Protein AF-A0A2N5W1D5-F1 (afdb_monomer_lite)

Foldseek 3Di:
DDDDDDDDDDDDDDDDDDDPPPPPPPPDPVPDPVVLVVCLVVVPPPPPPPPDPPPLPDDPLLLLLLLVLLVVLLVLLVCLLVPPDLQCSLVSNLVVNLVSLVVRVSCVPPDLVNSLVVLLVLLVLLLVLLVCVLVCPVVPPQDSVNSCVVSVHDPVSNVSVVVSLPPLRDRDCPSNCVSCPPNDGDPRSSSSVVSNVSSNVSSVVSVVVSVVSVVVVVVVVVVVVVVVVVVVVVVVVVVVVVVVVVVVVVVVVVVVVVVVVVVVVVVVVVVVVVVVVVVVVVVPDDPPDDDDDDD

Structure (mmCIF, N/CA/C/O backbone):
data_AF-A0A2N5W1D5-F1
#
_entry.id   AF-A0A2N5W1D5-F1
#
loop_
_atom_site.group_PDB
_atom_site.id
_atom_site.type_symbol
_atom_site.label_atom_id
_atom_site.label_alt_id
_atom_site.label_comp_id
_atom_site.label_asym_id
_atom_site.label_entity_id
_atom_site.label_seq_id
_atom_site.pdbx_PDB_ins_code
_atom_site.Cartn_x
_atom_site.Cartn_y
_atom_site.Cartn_z
_atom_site.occupancy
_atom_site.B_iso_or_equiv
_atom_site.auth_seq_id
_atom_site.auth_comp_id
_atom_site.auth_asym_id
_atom_site.auth_atom_id
_atom_site.pdbx_PDB_model_num
ATOM 1 N N . MET A 1 1 ? 0.789 49.171 -42.594 1.00 41.34 1 MET A N 1
ATOM 2 C CA . MET A 1 1 ? 1.167 48.832 -41.212 1.00 41.34 1 MET A CA 1
ATOM 3 C C . MET A 1 1 ? -0.122 48.560 -40.462 1.00 41.34 1 MET A C 1
ATOM 5 O O . MET A 1 1 ? -0.949 49.457 -40.385 1.00 41.34 1 MET A O 1
ATOM 9 N N . ASP A 1 2 ? -0.281 47.298 -40.069 1.00 40.91 2 ASP A N 1
ATOM 10 C CA . ASP A 1 2 ? -1.169 46.731 -39.045 1.00 40.91 2 ASP A CA 1
ATOM 11 C C . ASP A 1 2 ? -2.683 46.980 -39.100 1.00 40.91 2 ASP A C 1
ATOM 13 O O . ASP A 1 2 ? -3.173 47.962 -38.561 1.00 40.91 2 ASP A O 1
ATOM 17 N N . THR A 1 3 ? -3.440 46.004 -39.626 1.00 36.94 3 THR A N 1
ATOM 18 C CA . THR A 1 3 ? -4.483 45.245 -38.883 1.00 36.94 3 THR A CA 1
ATOM 19 C C . THR A 1 3 ? -4.938 44.026 -39.718 1.00 36.94 3 THR A C 1
ATOM 21 O O . THR A 1 3 ? -4.997 44.147 -40.944 1.00 36.94 3 THR A O 1
ATOM 24 N N . PRO A 1 4 ? -5.256 42.854 -39.125 1.00 41.81 4 PRO A N 1
ATOM 25 C CA . PRO A 1 4 ? -5.627 41.651 -39.870 1.00 41.81 4 PRO A CA 1
ATOM 26 C C . PRO A 1 4 ? -7.134 41.578 -40.151 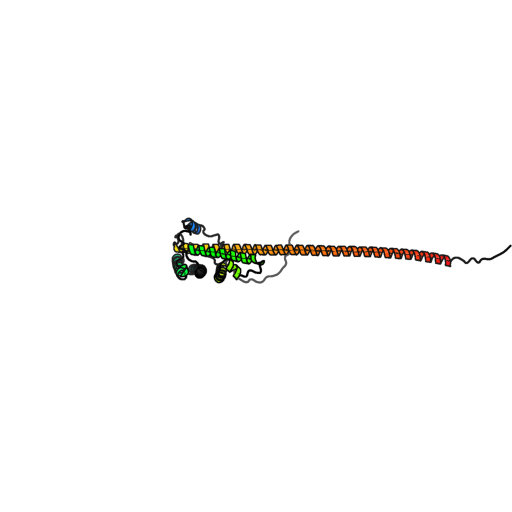1.00 41.81 4 PRO A C 1
ATOM 28 O O . PRO A 1 4 ? -7.958 41.854 -39.279 1.00 41.81 4 PRO A O 1
ATOM 31 N N . LEU A 1 5 ? -7.472 41.126 -41.362 1.00 31.80 5 LEU A N 1
ATOM 32 C CA . LEU A 1 5 ? -8.803 40.642 -41.715 1.00 31.80 5 LEU A CA 1
ATOM 33 C C . LEU A 1 5 ? -9.093 39.328 -40.977 1.00 31.80 5 LEU A C 1
ATOM 35 O O . LEU A 1 5 ? -8.367 38.344 -41.121 1.00 31.80 5 LEU A O 1
ATOM 39 N N . ALA A 1 6 ? -10.201 39.327 -40.246 1.00 39.12 6 ALA A N 1
ATOM 40 C CA . ALA A 1 6 ? -10.959 38.138 -39.905 1.00 39.12 6 ALA A CA 1
ATOM 41 C C . ALA A 1 6 ? -11.594 37.522 -41.164 1.00 39.12 6 ALA A C 1
ATOM 43 O O . ALA A 1 6 ? -11.892 38.245 -42.112 1.00 39.12 6 ALA A O 1
ATOM 44 N N . ASN A 1 7 ? -11.811 36.205 -41.134 1.00 34.03 7 ASN A N 1
ATOM 45 C CA . ASN A 1 7 ? -12.913 35.460 -41.761 1.00 34.03 7 ASN A CA 1
ATOM 46 C C . ASN A 1 7 ? -12.713 33.971 -41.418 1.00 34.03 7 ASN A C 1
ATOM 48 O O . ASN A 1 7 ? -11.585 33.494 -41.468 1.00 34.03 7 ASN A O 1
ATOM 52 N N . ALA A 1 8 ? -13.708 33.146 -41.112 1.00 34.56 8 ALA A N 1
ATOM 53 C CA . ALA A 1 8 ? -15.137 33.304 -40.854 1.00 34.56 8 ALA A CA 1
ATOM 54 C C . ALA A 1 8 ? -15.671 31.905 -40.453 1.00 34.56 8 ALA A C 1
ATOM 56 O O . ALA A 1 8 ? -15.019 30.907 -40.764 1.00 34.56 8 ALA A O 1
ATOM 57 N N . HIS A 1 9 ? -16.883 31.882 -39.881 1.00 30.98 9 HIS A N 1
ATOM 58 C CA . HIS A 1 9 ? -17.819 30.750 -39.728 1.00 30.98 9 HIS A CA 1
ATOM 59 C C . HIS A 1 9 ? -17.521 29.694 -38.655 1.00 30.98 9 HIS A C 1
ATOM 61 O O . HIS A 1 9 ? -16.404 29.206 -38.537 1.00 30.98 9 HIS A O 1
ATOM 67 N N . ASP A 1 10 ? -18.481 29.183 -37.886 1.00 31.45 10 ASP A N 1
ATOM 68 C CA . ASP A 1 10 ? -19.883 29.515 -37.557 1.00 31.45 10 ASP A CA 1
ATOM 69 C C . ASP A 1 10 ? -20.182 28.608 -36.346 1.00 31.45 10 ASP A C 1
ATOM 71 O O . ASP A 1 10 ? -19.749 27.457 -36.297 1.00 31.45 10 ASP A O 1
ATOM 75 N N . GLU A 1 11 ? -20.659 29.140 -35.227 1.00 33.09 11 GLU A N 1
ATOM 76 C CA . GLU A 1 11 ? -22.072 29.083 -34.831 1.00 33.09 11 GLU A CA 1
ATOM 77 C C . GLU A 1 11 ? -22.737 27.695 -34.970 1.00 33.09 11 GLU A C 1
ATOM 79 O O . GLU A 1 11 ? -23.167 27.302 -36.047 1.00 33.09 11 GLU A O 1
ATOM 84 N N . ALA A 1 12 ? -22.838 26.963 -33.849 1.00 29.55 12 ALA A N 1
ATOM 85 C CA . ALA A 1 12 ? -24.077 26.341 -33.344 1.00 29.55 12 ALA A CA 1
ATOM 86 C C . ALA A 1 12 ? -23.785 25.163 -32.394 1.00 29.55 12 ALA A C 1
ATOM 88 O O . ALA A 1 12 ? -23.544 24.044 -32.833 1.00 29.55 12 ALA A O 1
ATOM 89 N N . ALA A 1 13 ? -23.879 25.407 -31.082 1.00 30.22 13 ALA A N 1
ATOM 90 C CA . ALA A 1 13 ? -24.557 24.520 -30.123 1.00 30.22 13 ALA A CA 1
ATOM 91 C C . ALA A 1 13 ? -24.471 25.118 -28.709 1.00 30.22 13 ALA A C 1
ATOM 93 O O . ALA A 1 13 ? -23.587 24.801 -27.916 1.00 30.22 13 ALA A O 1
ATOM 94 N N . SER A 1 14 ? -25.435 25.978 -28.378 1.00 35.03 14 SER A N 1
ATOM 95 C CA . SER A 1 14 ? -25.825 26.185 -26.984 1.00 35.03 14 SER A CA 1
ATOM 96 C C . SER A 1 14 ? -26.562 24.938 -26.495 1.00 35.03 14 SER A C 1
ATOM 98 O O . SER A 1 14 ? -27.678 24.681 -26.938 1.00 35.03 14 SER A O 1
ATOM 100 N N . ILE A 1 15 ? -25.964 24.191 -25.564 1.00 34.25 15 ILE A N 1
ATOM 101 C CA . ILE A 1 15 ? -26.674 23.250 -24.688 1.00 34.25 15 ILE A CA 1
ATOM 102 C C . ILE A 1 15 ? -26.190 23.483 -23.249 1.00 34.25 15 ILE A C 1
ATOM 104 O O . ILE A 1 15 ? -25.105 23.087 -22.846 1.00 34.25 15 ILE A O 1
ATOM 108 N N . THR A 1 16 ? -27.009 24.239 -22.523 1.00 29.88 16 THR A N 1
ATOM 109 C CA . THR A 1 16 ? -27.471 24.043 -21.139 1.00 29.88 16 THR A CA 1
ATOM 110 C C . THR A 1 16 ? -26.632 23.174 -20.180 1.00 29.88 16 THR A C 1
ATOM 112 O O . THR A 1 16 ? -26.480 21.986 -20.416 1.00 29.88 16 THR A O 1
ATOM 115 N N . LYS A 1 17 ? -26.265 23.772 -19.024 1.00 32.19 17 LYS A N 1
ATOM 116 C CA . LYS A 1 17 ? -26.093 23.203 -17.654 1.00 32.19 17 LYS A CA 1
ATOM 117 C C . LYS A 1 17 ? -25.417 21.820 -17.560 1.00 32.19 17 LYS A C 1
ATOM 119 O O . LYS A 1 17 ? -25.961 20.816 -17.986 1.00 32.19 17 LYS A O 1
ATOM 124 N N . ILE A 1 18 ? -24.297 21.690 -16.854 1.00 27.86 18 ILE A N 1
ATOM 125 C CA . ILE A 1 18 ? -24.239 21.617 -15.383 1.00 27.86 18 ILE A CA 1
ATOM 126 C C . ILE A 1 18 ? -22.860 22.129 -14.940 1.00 27.86 18 ILE A C 1
ATOM 128 O O . ILE A 1 18 ? -21.836 21.623 -15.393 1.00 27.86 18 ILE A O 1
ATOM 132 N N . GLN A 1 19 ? -22.823 23.115 -14.038 1.00 27.28 19 GLN A N 1
ATOM 133 C CA . GLN A 1 19 ? -21.625 23.366 -13.234 1.00 27.28 19 GLN A CA 1
ATOM 134 C C . GLN A 1 19 ? -21.325 22.087 -12.442 1.00 27.28 19 GLN A C 1
ATOM 136 O O . GLN A 1 19 ? -22.194 21.667 -11.671 1.00 27.28 19 GLN A O 1
ATOM 141 N N . PRO A 1 20 ? -20.141 21.463 -12.568 1.00 30.88 20 PRO A N 1
ATOM 142 C CA . PRO A 1 20 ? -19.737 20.486 -11.579 1.00 30.88 20 PRO A CA 1
ATOM 143 C C . PRO A 1 20 ? -19.619 21.232 -10.252 1.00 30.88 20 PRO A C 1
ATOM 145 O O . PRO A 1 20 ? -18.832 22.171 -10.108 1.00 30.88 20 PRO A O 1
ATOM 148 N N . ALA A 1 21 ? -20.474 20.848 -9.307 1.00 28.61 21 ALA A N 1
ATOM 149 C CA . ALA A 1 21 ? -20.379 21.279 -7.930 1.00 28.61 21 ALA A CA 1
ATOM 150 C C . ALA A 1 21 ? -18.934 21.095 -7.457 1.00 28.61 21 ALA A C 1
ATOM 152 O O . ALA A 1 21 ? -18.309 20.068 -7.719 1.00 28.61 21 ALA A O 1
ATOM 153 N N . SER A 1 22 ? -18.430 22.122 -6.779 1.00 37.34 22 SER A N 1
ATOM 154 C CA . SER A 1 22 ? -17.206 22.135 -5.984 1.00 37.34 22 SER A CA 1
ATOM 155 C C . SER A 1 22 ? -17.019 20.813 -5.219 1.00 37.34 22 SER A C 1
ATOM 157 O O . SER A 1 22 ? -17.494 20.654 -4.097 1.00 37.34 22 SER A O 1
ATOM 159 N N . ALA A 1 23 ? -16.307 19.868 -5.824 1.00 35.72 23 ALA A N 1
ATOM 160 C CA . ALA A 1 23 ? -15.928 18.593 -5.233 1.00 35.72 23 ALA A CA 1
ATOM 161 C C . ALA A 1 23 ? -14.410 18.455 -5.329 1.00 35.72 23 ALA A C 1
ATOM 163 O O . ALA A 1 23 ? -13.900 17.557 -5.977 1.00 35.72 23 ALA A O 1
ATOM 164 N N . ASN A 1 24 ? -13.693 19.418 -4.753 1.00 33.38 24 ASN A N 1
ATOM 165 C CA . ASN A 1 24 ? -12.263 19.320 -4.466 1.00 33.38 24 ASN A CA 1
ATOM 166 C C . ASN A 1 24 ? -11.922 20.282 -3.323 1.00 33.38 24 ASN A C 1
ATOM 168 O O . ASN A 1 24 ? -11.091 21.173 -3.444 1.00 33.38 24 ASN A O 1
ATOM 172 N N . GLN A 1 25 ? -12.577 20.087 -2.181 1.00 34.72 25 GLN A N 1
ATOM 173 C CA . GLN A 1 25 ? -11.946 20.393 -0.901 1.00 34.72 25 GLN A CA 1
ATOM 174 C C . GLN A 1 25 ? -11.320 19.095 -0.404 1.00 34.72 25 GLN A C 1
ATOM 176 O O . GLN A 1 25 ? -11.798 18.452 0.526 1.00 34.72 25 GLN A O 1
ATOM 181 N N . HIS A 1 26 ? -10.268 18.670 -1.105 1.00 36.75 26 HIS A N 1
ATOM 182 C CA . HIS A 1 26 ? -9.368 17.637 -0.622 1.00 36.75 26 HIS A CA 1
ATOM 183 C C . HIS A 1 26 ? -8.592 18.270 0.536 1.00 36.75 26 HIS A C 1
ATOM 185 O O . HIS A 1 26 ? -7.515 18.830 0.351 1.00 36.75 26 HIS A O 1
ATOM 191 N N . LEU A 1 27 ? -9.208 18.292 1.718 1.00 34.31 27 LEU A N 1
ATOM 192 C CA . LEU A 1 27 ? -8.540 18.732 2.931 1.00 34.31 27 LEU A CA 1
ATOM 193 C C . LEU A 1 27 ? -7.348 17.801 3.139 1.00 34.31 27 LEU A C 1
ATOM 195 O O . LEU A 1 27 ? -7.498 16.583 3.245 1.00 34.31 27 LEU A O 1
ATOM 199 N N . ASP A 1 28 ? -6.160 18.394 3.113 1.00 35.28 28 ASP A N 1
ATOM 200 C CA . ASP A 1 28 ? -4.921 17.741 3.492 1.00 35.28 28 ASP A CA 1
ATOM 201 C C . ASP A 1 28 ? -5.142 17.087 4.869 1.00 35.28 28 ASP A C 1
ATOM 203 O O . ASP A 1 28 ? -5.566 17.786 5.799 1.00 35.28 28 ASP A O 1
ATOM 207 N N . PRO A 1 29 ? -4.865 15.783 5.054 1.00 41.59 29 PRO A N 1
ATOM 208 C CA . PRO A 1 29 ? -4.904 15.127 6.360 1.00 41.59 29 PRO A CA 1
ATOM 209 C C . PRO A 1 29 ? -3.920 15.731 7.372 1.00 41.59 29 PRO A C 1
ATOM 211 O O . PRO A 1 29 ? -3.670 15.132 8.401 1.00 41.59 29 PRO A O 1
ATOM 214 N N . LEU A 1 30 ? -3.278 16.858 7.074 1.00 39.66 30 LEU A N 1
ATOM 215 C CA . LEU A 1 30 ? -2.414 17.611 7.974 1.00 39.66 30 LEU A CA 1
ATOM 216 C C . LEU A 1 30 ? -3.077 18.890 8.512 1.00 39.66 30 LEU A C 1
ATOM 218 O O . LEU A 1 30 ? -2.562 19.472 9.461 1.00 39.66 30 LEU A O 1
ATOM 222 N N . LEU A 1 31 ? -4.238 19.297 7.984 1.00 39.12 31 LEU A N 1
ATOM 223 C CA . LEU A 1 31 ? -5.024 20.438 8.476 1.00 39.12 31 LEU A CA 1
ATOM 224 C C . LEU A 1 31 ? -6.069 19.992 9.510 1.00 39.12 31 LEU A C 1
ATOM 226 O O . LEU A 1 31 ? -7.241 20.367 9.465 1.00 39.12 31 LEU A O 1
ATOM 230 N N . PHE A 1 32 ? -5.640 19.148 10.447 1.00 48.81 32 PHE A N 1
ATOM 231 C CA . PHE A 1 32 ? -6.422 18.843 11.638 1.00 48.81 32 PHE A CA 1
ATOM 232 C C . PHE A 1 32 ? -6.472 20.073 12.552 1.00 48.81 32 PHE A C 1
ATOM 234 O O . PHE A 1 32 ? -5.523 20.860 12.567 1.00 48.81 32 PHE A O 1
ATOM 241 N N . PRO A 1 33 ? -7.510 20.228 13.391 1.00 44.31 33 PRO A N 1
ATOM 242 C CA . PRO A 1 33 ? -7.392 21.064 14.574 1.00 44.31 33 PRO A CA 1
ATOM 243 C C . PRO A 1 33 ? -6.379 20.389 15.514 1.00 44.31 33 PRO A C 1
ATOM 245 O O . PRO A 1 33 ? -6.745 19.609 16.393 1.00 44.31 33 PRO A O 1
ATOM 248 N N . LEU A 1 34 ? -5.092 20.658 15.266 1.00 47.94 34 LEU A N 1
ATOM 249 C CA . LEU A 1 34 ? -3.933 20.156 16.009 1.00 47.94 34 LEU A CA 1
ATOM 250 C C . LEU A 1 34 ? -4.135 20.317 17.514 1.00 47.94 34 LEU A C 1
ATOM 252 O O . LEU A 1 34 ? -3.820 19.395 18.249 1.00 47.94 34 LEU A O 1
ATOM 256 N N . ASN A 1 35 ? -4.806 21.389 17.938 1.00 48.72 35 ASN A N 1
ATOM 257 C CA . ASN A 1 35 ? -5.095 21.671 19.339 1.00 48.72 35 ASN A CA 1
ATOM 258 C C . ASN A 1 35 ? -5.840 20.541 20.065 1.00 48.72 35 ASN A C 1
ATOM 260 O O . ASN A 1 35 ? -5.471 20.242 21.187 1.00 48.72 35 ASN A O 1
ATOM 264 N N . LEU A 1 36 ? -6.829 19.861 19.465 1.00 48.66 36 LEU A N 1
ATOM 265 C CA . LEU A 1 36 ? -7.561 18.801 20.182 1.00 48.66 36 LEU A CA 1
ATOM 266 C C . LEU A 1 36 ? -6.712 17.526 20.319 1.00 48.66 36 LEU A C 1
ATOM 268 O O . LEU A 1 36 ? -6.733 16.869 21.354 1.00 48.66 36 LEU A O 1
ATOM 272 N N . VAL A 1 37 ? -5.944 17.182 19.280 1.00 51.47 37 VAL A N 1
ATOM 273 C CA . VAL A 1 37 ? -5.056 16.008 19.288 1.00 51.47 37 VAL A CA 1
ATOM 274 C C . VAL A 1 37 ? -3.833 16.264 20.175 1.00 51.47 37 VAL A C 1
ATOM 276 O O . VAL A 1 37 ? -3.468 15.394 20.960 1.00 51.47 37 VAL A O 1
ATOM 279 N N . GLU A 1 38 ? -3.243 17.460 20.121 1.00 53.28 38 GLU A N 1
ATOM 280 C CA . GLU A 1 38 ? -2.160 17.891 21.011 1.00 53.28 38 GLU A CA 1
ATOM 281 C C . GLU A 1 38 ? -2.622 17.991 22.459 1.00 53.28 38 GLU A C 1
ATOM 283 O O . GLU A 1 38 ? -1.912 17.508 23.326 1.00 53.28 38 GLU A O 1
ATOM 288 N N . GLU A 1 39 ? -3.812 18.513 22.749 1.00 52.81 39 GLU A N 1
ATOM 289 C CA . GLU A 1 39 ? -4.338 18.600 24.117 1.00 52.81 39 GLU A CA 1
ATOM 290 C C . GLU A 1 39 ? -4.712 17.206 24.671 1.00 52.81 39 GLU A C 1
ATOM 292 O O . GLU A 1 39 ? -4.518 16.909 25.857 1.00 52.81 39 GLU A O 1
ATOM 297 N N . MET A 1 40 ? -5.151 16.283 23.803 1.00 53.81 40 MET A N 1
ATOM 298 C CA . MET A 1 40 ? -5.310 14.859 24.134 1.00 53.81 40 MET A CA 1
ATOM 299 C C . MET A 1 40 ? -3.968 14.162 24.409 1.00 53.81 40 MET A C 1
ATOM 301 O O . MET A 1 40 ? -3.916 13.283 25.264 1.00 53.81 40 MET A O 1
ATOM 305 N N . VAL A 1 41 ? -2.882 14.563 23.742 1.00 50.75 41 VAL A N 1
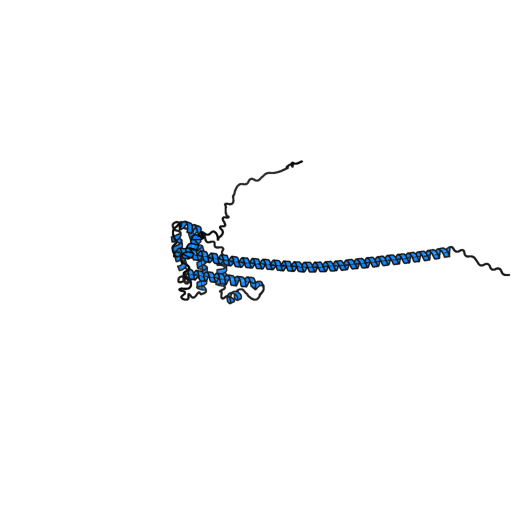ATOM 306 C CA . VAL A 1 41 ? -1.522 14.040 23.969 1.00 50.75 41 VAL A CA 1
ATOM 307 C C . VAL A 1 41 ? -0.864 14.681 25.206 1.00 50.75 41 VAL A C 1
ATOM 309 O O . VAL A 1 41 ? -0.287 13.975 26.031 1.00 50.75 41 VAL A O 1
ATOM 312 N N . GLN A 1 42 ? -1.012 15.995 25.399 1.00 48.47 42 GLN A N 1
ATOM 313 C CA . GLN A 1 42 ? -0.396 16.802 26.464 1.00 48.47 42 GLN A CA 1
ATOM 314 C C . GLN A 1 42 ? -1.060 16.616 27.835 1.00 48.47 42 GLN A C 1
ATOM 316 O O . GLN A 1 42 ? -0.404 16.797 28.858 1.00 48.47 42 GLN A O 1
ATOM 321 N N . SER A 1 43 ? -2.329 16.194 27.902 1.00 47.78 43 SER A N 1
ATOM 322 C CA . SER A 1 43 ? -3.041 15.963 29.175 1.00 47.78 43 SER A CA 1
ATOM 323 C C . SER A 1 43 ? -2.629 14.682 29.933 1.00 47.78 43 SER A C 1
ATOM 325 O O . SER A 1 43 ? -3.397 14.177 30.751 1.00 47.78 43 SER A O 1
ATOM 327 N N . GLY A 1 44 ? -1.414 14.169 29.701 1.00 39.72 44 GLY A N 1
ATOM 328 C CA . GLY A 1 44 ? -0.823 13.072 30.478 1.00 39.72 44 GLY A CA 1
ATOM 329 C C . GLY A 1 44 ? -1.250 11.666 30.045 1.00 39.72 44 GLY A C 1
ATOM 330 O O . GLY A 1 44 ? -1.267 10.755 30.868 1.00 39.72 44 GLY A O 1
ATOM 331 N N . TRP A 1 45 ? -1.605 11.473 28.769 1.00 48.00 45 TRP A N 1
ATOM 332 C CA . TRP A 1 45 ? -2.000 10.161 28.218 1.00 48.00 45 TRP A CA 1
ATOM 333 C C . TRP A 1 45 ? -0.820 9.337 27.705 1.00 48.00 45 TRP A C 1
ATOM 335 O O . TRP A 1 45 ? -0.989 8.177 27.331 1.00 48.00 45 TRP A O 1
ATOM 345 N N . GLU A 1 46 ? 0.384 9.896 27.815 1.00 39.69 46 GLU A N 1
ATOM 346 C CA . GLU A 1 46 ? 1.674 9.204 27.832 1.00 39.69 46 GLU A CA 1
ATOM 347 C C . GLU A 1 46 ? 1.843 8.363 29.122 1.00 39.69 46 GLU A C 1
ATOM 349 O O . GLU A 1 46 ? 2.929 8.224 29.686 1.00 39.69 46 GLU A O 1
ATOM 354 N N . GLU A 1 47 ? 0.744 7.797 29.634 1.00 39.94 47 GLU A N 1
ATOM 355 C CA . GLU A 1 47 ? 0.765 6.804 30.696 1.00 39.94 47 GLU A CA 1
ATOM 356 C C . GLU A 1 47 ? 1.376 5.547 30.079 1.00 39.94 47 GLU A C 1
ATOM 358 O O . GLU A 1 47 ? 0.700 4.762 29.411 1.00 39.94 47 GLU A O 1
ATOM 363 N N . ARG A 1 48 ? 2.708 5.473 30.209 1.00 39.59 48 ARG A N 1
ATOM 364 C CA . ARG A 1 48 ? 3.601 4.376 29.841 1.00 39.59 48 ARG A CA 1
ATOM 365 C C . ARG A 1 48 ? 2.823 3.098 29.556 1.00 39.59 48 ARG A C 1
ATOM 367 O O . ARG A 1 48 ? 2.331 2.440 30.474 1.00 39.59 48 ARG A O 1
ATOM 374 N N . ALA A 1 49 ? 2.829 2.699 28.286 1.00 38.00 49 ALA A N 1
ATOM 375 C CA . ALA A 1 49 ? 2.387 1.390 27.806 1.00 38.00 49 ALA A CA 1
ATOM 376 C C . ALA A 1 49 ? 3.071 0.195 28.524 1.00 38.00 49 ALA A C 1
ATOM 378 O O . ALA A 1 49 ? 2.780 -0.956 28.221 1.00 38.00 49 ALA A O 1
ATOM 379 N N . GLU A 1 50 ? 3.963 0.455 29.484 1.00 38.72 50 GLU A N 1
ATOM 380 C CA . GLU A 1 50 ? 4.752 -0.514 30.235 1.00 38.72 50 GLU A CA 1
ATOM 381 C C . GLU A 1 50 ? 4.155 -0.954 31.579 1.00 38.72 50 GLU A C 1
ATOM 383 O O . GLU A 1 50 ? 4.687 -1.880 32.183 1.00 38.72 50 GLU A O 1
ATOM 388 N N . GLN A 1 51 ? 3.057 -0.383 32.082 1.00 37.25 51 GLN A N 1
ATOM 389 C CA . GLN A 1 51 ? 2.535 -0.790 33.398 1.00 37.25 51 GLN A CA 1
ATOM 390 C C . GLN A 1 51 ? 1.111 -1.335 33.336 1.00 37.25 51 GLN A C 1
ATOM 392 O O . GLN A 1 51 ? 0.157 -0.683 33.751 1.00 37.25 51 GLN A O 1
ATOM 397 N N . ARG A 1 52 ? 1.023 -2.578 32.834 1.00 38.88 52 ARG A N 1
ATOM 398 C CA . ARG A 1 52 ? 0.126 -3.697 33.228 1.00 38.88 52 ARG A CA 1
ATOM 399 C C . ARG A 1 52 ? -0.127 -4.648 32.043 1.00 38.88 52 ARG A C 1
ATOM 401 O O . ARG A 1 52 ? -1.264 -5.003 31.753 1.00 38.88 52 ARG A O 1
ATOM 408 N N . CYS A 1 53 ? 0.933 -5.111 31.379 1.00 43.16 53 CYS A N 1
ATOM 409 C CA . CYS A 1 53 ? 0.873 -6.356 30.610 1.00 43.16 53 CYS A CA 1
ATOM 410 C C . CYS A 1 53 ? 1.055 -7.531 31.579 1.00 43.16 53 CYS A C 1
ATOM 412 O O . CYS A 1 53 ? 2.154 -8.055 31.733 1.00 43.16 53 CYS A O 1
ATOM 414 N N . GLY A 1 54 ? -0.022 -7.974 32.233 1.00 45.91 54 GLY A N 1
ATOM 415 C CA . GLY A 1 54 ? -0.129 -9.422 32.424 1.00 45.91 54 GLY A CA 1
ATOM 416 C C . GLY A 1 54 ? -0.179 -10.007 31.015 1.00 45.91 54 GLY A C 1
ATOM 417 O O . GLY A 1 54 ? -0.988 -9.513 30.236 1.00 45.91 54 GLY A O 1
ATOM 418 N N . LEU A 1 55 ? 0.744 -10.911 30.660 1.00 59.19 55 LEU A N 1
ATOM 419 C CA . LEU A 1 55 ? 0.942 -11.427 29.297 1.00 59.19 55 LEU A CA 1
ATOM 420 C C . LEU A 1 55 ? -0.398 -11.820 28.654 1.00 59.19 55 LEU A C 1
ATOM 422 O O . LEU A 1 55 ? -0.871 -12.943 28.824 1.00 59.19 55 LEU A O 1
ATOM 426 N N . PHE A 1 56 ? -1.015 -10.905 27.908 1.00 69.69 56 PHE A N 1
ATOM 427 C CA . PHE A 1 56 ? -2.093 -11.269 27.014 1.00 69.69 56 PHE A CA 1
ATOM 428 C C . PHE A 1 56 ? -1.437 -12.048 25.880 1.00 69.69 56 PHE A C 1
ATOM 430 O O . PHE A 1 56 ? -0.613 -11.506 25.142 1.00 69.69 56 PHE A O 1
ATOM 437 N N . GLY A 1 57 ? -1.730 -13.344 25.806 1.00 79.94 57 GLY A N 1
ATOM 438 C CA . GLY A 1 57 ? -1.202 -14.213 24.765 1.00 79.94 57 GLY A CA 1
ATOM 439 C C . GLY A 1 57 ? -1.871 -13.883 23.441 1.00 79.94 57 GLY A C 1
ATOM 440 O O . GLY A 1 57 ? -2.919 -14.444 23.130 1.00 79.94 57 GLY A O 1
ATOM 441 N N . TRP A 1 58 ? -1.281 -12.968 22.672 1.00 88.25 58 TRP A N 1
ATOM 442 C CA . TRP A 1 58 ? -1.694 -12.727 21.296 1.00 88.25 58 TRP A CA 1
ATOM 443 C C . TRP A 1 58 ? -1.525 -14.017 20.495 1.00 88.25 58 TRP A C 1
ATOM 445 O O . TRP A 1 58 ? -0.412 -14.482 20.258 1.00 88.25 58 TRP A O 1
ATOM 455 N N . ASN A 1 59 ? -2.648 -14.615 20.116 1.00 90.44 59 ASN A N 1
ATOM 456 C CA . ASN A 1 59 ? -2.706 -15.747 19.204 1.00 90.44 59 ASN A CA 1
ATOM 457 C C . ASN A 1 59 ? -3.348 -15.303 17.881 1.00 90.44 59 ASN A C 1
ATOM 459 O O . ASN A 1 59 ? -3.829 -14.172 17.757 1.00 90.44 59 ASN A O 1
ATOM 463 N N . ASN A 1 60 ? -3.364 -16.192 16.889 1.00 91.12 60 ASN A N 1
ATOM 464 C CA . ASN A 1 60 ? -3.885 -15.855 15.567 1.00 91.12 60 ASN A CA 1
ATOM 465 C C . ASN A 1 60 ? -5.352 -15.402 15.603 1.00 91.12 60 ASN A C 1
ATOM 467 O O . ASN A 1 60 ? -5.699 -14.460 14.895 1.00 91.12 60 ASN A O 1
ATOM 471 N N . ASP A 1 61 ? -6.185 -15.997 16.459 1.00 91.38 61 ASP A N 1
ATOM 472 C CA . ASP A 1 61 ? -7.596 -15.620 16.597 1.00 91.38 61 ASP A CA 1
ATOM 473 C C . ASP A 1 61 ? -7.742 -14.195 17.149 1.00 91.38 61 ASP A C 1
ATOM 475 O O . ASP A 1 61 ? -8.475 -13.382 16.586 1.00 91.38 61 ASP A O 1
ATOM 479 N N . CYS A 1 62 ? -6.973 -13.844 18.186 1.00 92.25 62 CYS A N 1
ATOM 480 C CA . CYS A 1 62 ? -6.922 -12.490 18.738 1.00 92.25 62 CYS A CA 1
ATOM 481 C C . CYS A 1 62 ? -6.453 -11.471 17.694 1.00 92.25 62 CYS A C 1
ATOM 483 O O . CYS A 1 62 ? -6.977 -10.360 17.638 1.00 92.25 62 CYS A O 1
ATOM 485 N N . ILE A 1 63 ? -5.476 -11.831 16.856 1.00 93.88 63 ILE A N 1
ATOM 486 C CA . ILE A 1 63 ? -5.003 -10.953 15.784 1.00 93.88 63 ILE A CA 1
ATOM 487 C C . ILE A 1 63 ? -6.082 -10.780 14.712 1.00 93.88 63 ILE A C 1
ATOM 489 O O . ILE A 1 63 ? -6.356 -9.653 14.306 1.00 93.88 63 ILE A O 1
ATOM 493 N N . VAL A 1 64 ? -6.742 -11.854 14.278 1.00 94.50 64 VAL A N 1
ATOM 494 C CA . VAL A 1 64 ? -7.849 -11.775 13.311 1.00 94.50 64 VAL A CA 1
ATOM 495 C C . VAL A 1 64 ? -8.974 -10.886 13.841 1.00 94.50 64 VAL A C 1
ATOM 497 O O . VAL A 1 64 ? -9.450 -10.001 13.120 1.00 94.50 64 VAL A O 1
ATOM 500 N N . ASP A 1 65 ? -9.361 -11.066 15.101 1.00 94.75 65 ASP A N 1
ATOM 501 C CA . ASP A 1 65 ? -10.362 -10.228 15.753 1.00 94.75 65 ASP A CA 1
ATOM 502 C C . ASP A 1 65 ? -9.907 -8.775 15.843 1.00 94.75 65 ASP A C 1
ATOM 504 O O . ASP A 1 65 ? -10.699 -7.880 15.570 1.00 94.75 65 ASP A O 1
ATOM 508 N N . LEU A 1 66 ? -8.634 -8.513 16.141 1.00 95.19 66 LEU A N 1
ATOM 509 C CA . LEU A 1 66 ? -8.082 -7.160 16.191 1.00 95.19 66 LEU A CA 1
ATOM 510 C C . LEU A 1 66 ? -8.167 -6.454 14.826 1.00 95.19 66 LEU A C 1
ATOM 512 O O . LEU A 1 66 ? -8.531 -5.275 14.751 1.00 95.19 66 LEU A O 1
ATOM 516 N N . ILE A 1 67 ? -7.880 -7.170 13.736 1.00 94.56 67 ILE A N 1
ATOM 517 C CA . ILE A 1 67 ? -8.005 -6.643 12.370 1.00 94.56 67 ILE A CA 1
ATOM 518 C C . ILE A 1 67 ? -9.463 -6.289 12.070 1.00 94.56 67 ILE A C 1
ATOM 520 O O . ILE A 1 67 ? -9.752 -5.183 11.599 1.00 94.56 67 ILE A O 1
ATOM 524 N N . ARG A 1 68 ? -10.380 -7.215 12.367 1.00 94.50 68 ARG A N 1
ATOM 525 C CA . ARG A 1 68 ? -11.821 -7.047 12.140 1.00 94.50 68 ARG A CA 1
ATOM 526 C C . ARG A 1 68 ? -12.403 -5.929 12.996 1.00 94.50 68 ARG A C 1
ATOM 528 O O . ARG A 1 68 ? -13.138 -5.100 12.467 1.00 94.50 68 ARG A O 1
ATOM 535 N N . PHE A 1 69 ? -12.021 -5.860 14.269 1.00 94.00 69 PHE A N 1
ATOM 536 C CA . PHE A 1 69 ? -12.396 -4.799 15.195 1.00 94.00 69 PHE A CA 1
ATOM 537 C C . PHE A 1 69 ? -11.984 -3.434 14.654 1.00 94.00 69 PHE A C 1
ATOM 539 O O . PHE A 1 69 ? -12.816 -2.536 14.585 1.00 94.00 69 PHE A O 1
ATOM 546 N N . GLY A 1 70 ? -10.736 -3.277 14.199 1.00 92.12 70 GLY A N 1
ATOM 547 C CA . GLY A 1 70 ? -10.275 -2.017 13.614 1.00 92.12 70 GLY A CA 1
ATOM 548 C C . GLY A 1 70 ? -11.092 -1.595 12.387 1.00 92.12 70 GLY A C 1
ATOM 549 O O . GLY A 1 70 ? -11.422 -0.418 12.242 1.00 92.12 70 GLY A O 1
ATOM 550 N N . GLY A 1 71 ? -11.461 -2.550 11.527 1.00 92.06 71 GLY A N 1
ATOM 551 C CA . GLY A 1 71 ? -12.353 -2.302 10.391 1.00 92.06 71 GLY A CA 1
ATOM 552 C C . GLY A 1 71 ? -13.755 -1.882 10.834 1.00 92.06 71 GLY A C 1
ATOM 553 O O . GLY A 1 71 ? -14.240 -0.818 10.462 1.00 92.06 71 GLY A O 1
ATOM 554 N N . ARG A 1 72 ? -14.386 -2.664 11.709 1.00 92.94 72 ARG A N 1
ATOM 555 C CA . ARG A 1 72 ? -15.758 -2.403 12.157 1.00 92.94 72 ARG A CA 1
ATOM 556 C C . ARG A 1 72 ? -15.880 -1.153 13.010 1.00 92.94 72 ARG A C 1
ATOM 558 O O . ARG A 1 72 ? -16.908 -0.488 12.944 1.00 92.94 72 ARG A O 1
ATOM 565 N N . LEU A 1 73 ? -14.841 -0.796 13.762 1.00 91.56 73 LEU A N 1
ATOM 566 C CA . LEU A 1 73 ? -14.793 0.455 14.514 1.00 91.56 73 LEU A CA 1
ATOM 567 C C . LEU A 1 73 ? -14.825 1.651 13.565 1.00 91.56 73 LEU A C 1
ATOM 569 O O . LEU A 1 73 ? -15.514 2.628 13.841 1.00 91.56 73 LEU A O 1
ATOM 573 N N . TYR A 1 74 ? -14.123 1.557 12.434 1.00 91.50 74 TYR A N 1
ATOM 574 C CA . TYR A 1 74 ? -14.190 2.572 11.391 1.00 91.50 74 TYR A CA 1
ATOM 575 C C . TYR A 1 74 ? -15.574 2.623 10.730 1.00 91.50 74 TYR A C 1
ATOM 577 O O . TYR A 1 74 ? -16.132 3.707 10.592 1.00 91.50 74 TYR A O 1
ATOM 585 N N . ASP A 1 75 ? -16.139 1.472 10.352 1.00 91.81 75 ASP A N 1
ATOM 586 C CA . ASP A 1 75 ? -17.453 1.420 9.690 1.00 91.81 75 ASP A CA 1
ATOM 587 C C . ASP A 1 75 ? -18.540 2.004 10.603 1.00 91.81 75 ASP A C 1
ATOM 589 O O . ASP A 1 75 ? -19.336 2.836 10.181 1.00 91.81 75 ASP A O 1
ATOM 593 N N . THR A 1 76 ? -18.488 1.648 11.888 1.00 91.88 76 THR A N 1
ATOM 594 C CA . THR A 1 76 ? -19.368 2.177 12.936 1.00 91.88 76 THR A CA 1
ATOM 595 C C . THR A 1 76 ? -19.202 3.686 13.099 1.00 91.88 76 THR A C 1
ATOM 597 O O . THR A 1 76 ? -20.186 4.409 13.207 1.00 91.88 76 THR A O 1
ATOM 600 N N . HIS A 1 77 ? -17.962 4.185 13.128 1.00 90.19 77 HIS A N 1
ATOM 601 C CA . HIS A 1 77 ? -17.686 5.621 13.223 1.00 90.19 77 HIS A CA 1
ATOM 602 C C . HIS A 1 77 ? -18.307 6.388 12.053 1.00 90.19 77 HIS A C 1
ATOM 604 O O . HIS A 1 77 ? -18.934 7.425 12.257 1.00 90.19 77 HIS A O 1
ATOM 610 N N . LEU A 1 78 ? -18.169 5.860 10.836 1.00 90.69 78 LEU A N 1
ATOM 611 C CA . LEU A 1 78 ? -18.757 6.460 9.644 1.00 90.69 78 LEU A CA 1
ATOM 612 C C . LEU A 1 78 ? -20.289 6.436 9.696 1.00 90.69 78 LEU A C 1
ATOM 614 O O . LEU A 1 78 ? -20.915 7.466 9.467 1.00 90.69 78 LEU A O 1
ATOM 618 N N . GLU A 1 79 ? -20.883 5.291 10.035 1.00 92.00 79 GLU A N 1
ATOM 619 C CA . GLU A 1 79 ? -22.335 5.130 10.164 1.00 92.00 79 GLU A CA 1
ATOM 620 C C . GLU A 1 79 ? -22.918 6.135 11.165 1.00 92.00 79 GLU A C 1
ATOM 622 O O . GLU A 1 79 ? -23.879 6.841 10.860 1.00 92.00 79 GLU A O 1
ATOM 627 N N . LEU A 1 80 ? -22.288 6.275 12.334 1.00 91.56 80 LEU A N 1
ATOM 628 C CA . LEU A 1 80 ? -22.739 7.206 13.362 1.00 91.56 80 LEU A CA 1
ATOM 629 C C . LEU A 1 80 ? -22.637 8.659 12.911 1.00 91.56 80 LEU A C 1
ATOM 631 O O . LEU A 1 80 ? -23.567 9.425 13.137 1.00 91.56 80 LEU A O 1
ATOM 635 N N . ILE A 1 81 ? -21.556 9.036 12.234 1.00 88.69 81 ILE A N 1
ATOM 636 C CA . ILE A 1 81 ? -21.407 10.395 11.707 1.00 88.69 81 ILE A CA 1
ATOM 637 C C . ILE A 1 81 ? -22.467 10.731 10.661 1.00 88.69 81 ILE A C 1
ATOM 639 O O . ILE A 1 81 ? -22.915 11.873 10.601 1.00 88.69 81 ILE A O 1
ATOM 643 N N . VAL A 1 82 ? -22.842 9.766 9.823 1.00 89.19 82 VAL A N 1
ATOM 644 C CA . VAL A 1 82 ? -23.800 9.993 8.736 1.00 89.19 82 VAL A CA 1
ATOM 645 C C . VAL A 1 82 ? -25.240 10.017 9.253 1.00 89.19 82 VAL A C 1
ATOM 647 O O . VAL A 1 82 ? -26.058 10.765 8.721 1.00 89.19 82 VAL A O 1
ATOM 650 N N . HIS A 1 83 ? -25.559 9.212 10.268 1.00 89.81 83 HIS A N 1
ATOM 651 C CA . HIS A 1 83 ? -26.948 8.938 10.654 1.00 89.81 83 HIS A CA 1
ATOM 652 C C . HIS A 1 83 ? -27.358 9.455 12.036 1.00 89.81 83 HIS A C 1
ATOM 654 O O . HIS A 1 83 ? -28.527 9.326 12.393 1.00 89.81 83 HIS A O 1
ATOM 660 N N . THR A 1 84 ? -26.439 10.025 12.815 1.00 90.12 84 THR A N 1
ATOM 661 C CA . THR A 1 84 ? -26.729 10.487 14.180 1.00 90.12 84 THR A CA 1
ATOM 662 C C . THR A 1 84 ? -26.740 12.006 14.256 1.00 90.12 84 THR A C 1
ATOM 664 O O . THR A 1 84 ? -25.809 12.670 13.798 1.00 90.12 84 THR A O 1
ATOM 667 N N . ASP A 1 85 ? -27.763 12.563 14.903 1.00 87.94 85 ASP A N 1
ATOM 668 C CA . ASP A 1 85 ? -27.839 13.997 15.168 1.00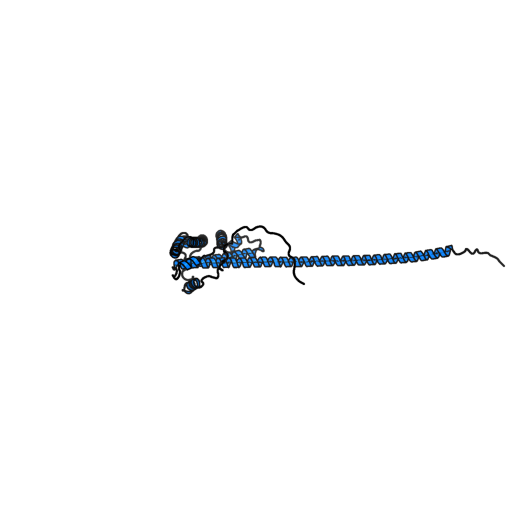 87.94 85 ASP A CA 1
ATOM 669 C C . ASP A 1 85 ? -26.692 14.455 16.076 1.00 87.94 85 ASP A C 1
ATOM 671 O O . ASP A 1 85 ? -26.340 13.781 17.051 1.00 87.94 85 ASP A O 1
ATOM 675 N N . ALA A 1 86 ? -26.157 15.651 15.812 1.00 84.19 86 ALA A N 1
ATOM 676 C CA . ALA A 1 86 ? -24.999 16.200 16.522 1.00 84.19 86 ALA A CA 1
ATOM 677 C C . ALA A 1 86 ? -25.166 16.214 18.054 1.00 84.19 86 ALA A C 1
ATOM 679 O O . ALA A 1 86 ? -24.216 15.929 18.776 1.00 84.19 86 ALA A O 1
ATOM 680 N N . SER A 1 87 ? -26.377 16.466 18.561 1.00 84.81 87 SER A N 1
ATOM 681 C CA . SER A 1 87 ? -26.679 16.484 20.002 1.00 84.81 87 SER A CA 1
ATOM 682 C C . SER A 1 87 ? -26.544 15.121 20.692 1.00 84.81 87 SER A C 1
ATOM 684 O O . SER A 1 87 ? -26.398 15.067 21.911 1.00 84.81 87 SER A O 1
ATOM 686 N N . SER A 1 88 ? -26.585 14.025 19.931 1.00 88.00 88 SER A N 1
ATOM 687 C CA . SER A 1 88 ? -26.508 12.643 20.430 1.00 88.00 88 SER A CA 1
ATOM 688 C C . SER A 1 88 ? -25.247 11.902 19.976 1.00 88.00 88 SER A C 1
ATOM 690 O O . SER A 1 88 ? -25.004 10.766 20.382 1.00 88.00 88 SER A O 1
ATOM 692 N N . LEU A 1 89 ? -24.407 12.546 19.162 1.00 86.75 89 LEU A N 1
ATOM 693 C CA . LEU A 1 89 ? -23.275 11.897 18.511 1.00 86.75 89 LEU A CA 1
ATOM 694 C C . LEU A 1 89 ? -22.225 11.390 19.514 1.00 86.75 89 LEU A C 1
ATOM 696 O O . LEU A 1 89 ? -21.695 10.295 19.337 1.00 86.75 89 LEU A O 1
ATOM 700 N N . GLU A 1 90 ? -21.942 12.129 20.592 1.00 85.62 90 GLU A N 1
ATOM 701 C CA . GLU A 1 90 ? -20.982 11.688 21.617 1.00 85.62 90 GLU A CA 1
ATOM 702 C C . GLU A 1 90 ? -21.462 10.435 22.366 1.00 85.62 90 GLU A C 1
ATOM 704 O O . GLU A 1 90 ? -20.689 9.482 22.546 1.00 85.62 90 GLU A O 1
ATOM 709 N N . SER A 1 91 ? -22.719 10.431 22.821 1.00 86.75 91 SER A N 1
ATOM 710 C CA . SER A 1 91 ? -23.280 9.310 23.576 1.00 86.75 91 SER A CA 1
ATOM 711 C C . SER A 1 91 ? -23.399 8.073 22.689 1.00 86.75 91 SER A C 1
ATOM 713 O O . SER A 1 91 ? -22.941 7.004 23.095 1.00 86.75 91 SER A O 1
ATOM 715 N N . ALA A 1 92 ? -23.877 8.235 21.451 1.00 89.19 92 ALA A N 1
ATOM 716 C CA . ALA A 1 92 ? -23.980 7.157 20.472 1.00 89.19 92 ALA A CA 1
ATOM 717 C C . ALA A 1 92 ? -22.606 6.561 20.115 1.00 89.19 92 ALA A C 1
ATOM 719 O O . ALA A 1 92 ? -22.436 5.340 20.139 1.00 89.19 92 ALA A O 1
ATOM 720 N N . CYS A 1 93 ? -21.589 7.399 19.868 1.00 86.12 93 CYS A N 1
ATOM 721 C CA . CYS A 1 93 ? -20.215 6.934 19.635 1.00 86.12 93 CYS A CA 1
ATOM 722 C C . CYS A 1 93 ? -19.658 6.168 20.836 1.00 86.12 93 CYS A C 1
ATOM 724 O O . CYS A 1 93 ? -19.037 5.113 20.677 1.00 86.12 93 CYS A O 1
ATOM 726 N N . SER A 1 94 ? -19.877 6.684 22.045 1.00 84.44 94 SER A N 1
ATOM 727 C CA . SER A 1 94 ? -19.396 6.046 23.269 1.00 84.44 94 SER A CA 1
ATOM 728 C C . SER A 1 94 ? -20.031 4.668 23.456 1.00 84.44 94 SER A C 1
ATOM 730 O O . SER A 1 94 ? -19.301 3.682 23.571 1.00 84.44 94 SER A O 1
ATOM 732 N N . GLU A 1 95 ? -21.362 4.590 23.422 1.00 88.38 95 GLU A N 1
ATOM 733 C CA . GLU A 1 95 ? -22.132 3.362 23.633 1.00 88.38 95 GLU A CA 1
ATOM 734 C C . GLU A 1 95 ? -21.829 2.310 22.566 1.00 88.38 95 GLU A C 1
ATOM 736 O O . GLU A 1 95 ? -21.454 1.176 22.883 1.00 88.38 95 GLU A O 1
ATOM 741 N N . ARG A 1 96 ? -21.903 2.690 21.287 1.00 89.31 96 ARG A N 1
ATOM 742 C CA . ARG A 1 96 ? -21.701 1.740 20.194 1.00 89.31 96 ARG A CA 1
ATOM 743 C C . ARG A 1 96 ? -20.275 1.201 20.164 1.00 89.31 96 ARG A C 1
ATOM 745 O O . ARG A 1 96 ? -20.084 0.022 19.880 1.00 89.31 96 ARG A O 1
ATOM 752 N N . SER A 1 97 ? -19.279 2.012 20.529 1.00 84.50 97 SER A N 1
ATOM 753 C CA . SER A 1 97 ? -17.894 1.540 20.621 1.00 84.50 97 SER A CA 1
ATOM 754 C C . SER A 1 97 ? -17.674 0.514 21.744 1.00 84.50 97 SER A C 1
ATOM 756 O O . SER A 1 97 ? -16.774 -0.321 21.638 1.00 84.50 97 SER A O 1
ATOM 758 N N . GLU A 1 98 ? -18.467 0.553 22.821 1.00 83.25 98 GLU A N 1
ATOM 759 C CA . GLU A 1 98 ? -18.427 -0.467 23.878 1.00 83.25 98 GLU A CA 1
ATOM 760 C C . GLU A 1 98 ? -19.153 -1.740 23.467 1.00 83.25 98 GLU A C 1
ATOM 762 O O . GLU A 1 98 ? -18.637 -2.832 23.707 1.00 83.25 98 GLU A O 1
ATOM 767 N N . LEU A 1 99 ? -20.315 -1.606 22.824 1.00 88.94 99 LEU A N 1
ATOM 768 C CA . LEU A 1 99 ? -21.036 -2.744 22.259 1.00 88.94 99 LEU A CA 1
ATOM 769 C C . LEU A 1 99 ? -20.160 -3.489 21.254 1.00 88.94 99 LEU A C 1
ATOM 771 O O . LEU A 1 99 ? -20.026 -4.704 21.352 1.00 88.94 99 LEU A O 1
ATOM 775 N N . LEU A 1 100 ? -19.476 -2.756 20.375 1.00 89.69 100 LEU A N 1
ATOM 776 C CA . LEU A 1 100 ? -18.567 -3.346 19.404 1.00 89.69 100 LEU A CA 1
ATOM 777 C C . LEU A 1 100 ? -17.431 -4.123 20.077 1.00 89.69 100 LEU A C 1
ATOM 779 O O . LEU A 1 100 ? -17.106 -5.221 19.648 1.00 89.69 100 LEU A O 1
ATOM 783 N N . LEU A 1 101 ? -16.839 -3.600 21.156 1.00 86.31 101 LEU A N 1
ATOM 784 C CA . LEU A 1 101 ? -15.781 -4.323 21.868 1.00 86.31 101 LEU A CA 1
ATOM 785 C C . LEU A 1 101 ? -16.285 -5.643 22.479 1.00 86.31 101 LEU A C 1
ATOM 787 O O . LEU A 1 101 ? -15.519 -6.596 22.587 1.00 86.31 101 LEU A O 1
ATOM 791 N N . ARG A 1 102 ? -17.567 -5.721 22.854 1.00 87.00 102 ARG A N 1
ATOM 792 C CA . ARG A 1 102 ? -18.191 -6.957 23.357 1.00 87.00 102 ARG A CA 1
ATOM 793 C C . ARG A 1 102 ? -18.453 -7.986 22.259 1.00 87.00 102 ARG A C 1
ATOM 795 O O . ARG A 1 102 ? -18.488 -9.171 22.570 1.00 87.00 102 ARG A O 1
ATOM 802 N N . GLU A 1 103 ? -18.612 -7.556 21.005 1.00 91.62 103 GLU A N 1
ATOM 803 C CA . GLU A 1 103 ? -18.751 -8.458 19.849 1.00 91.62 103 GLU A CA 1
ATOM 804 C C . GLU A 1 103 ? -17.454 -9.256 19.591 1.00 91.62 103 GLU A C 1
ATOM 806 O O . GLU A 1 103 ? -17.510 -10.357 19.050 1.00 91.62 103 GLU A O 1
ATOM 811 N N . TYR A 1 104 ? -16.298 -8.744 20.033 1.00 91.06 104 TYR A N 1
ATOM 812 C CA . TYR A 1 104 ? -14.989 -9.391 19.901 1.00 91.06 104 TYR A CA 1
ATOM 813 C C . TYR A 1 104 ? -14.505 -9.939 21.244 1.00 91.06 104 TYR A C 1
ATOM 815 O O . TYR A 1 104 ? -13.677 -9.336 21.932 1.00 91.06 104 TYR A O 1
ATOM 823 N N . THR A 1 105 ? -15.019 -11.109 21.625 1.00 83.06 105 THR A N 1
ATOM 824 C CA . THR A 1 105 ? -14.772 -11.725 22.940 1.00 83.06 105 THR A CA 1
ATOM 825 C C . THR A 1 105 ? -13.290 -11.942 23.245 1.00 83.06 105 THR A C 1
ATOM 827 O O . THR A 1 105 ? -12.883 -11.767 24.393 1.00 83.06 105 THR A O 1
ATOM 830 N N . CYS A 1 106 ? -12.465 -12.244 22.237 1.00 86.06 106 CYS A N 1
ATOM 831 C CA . CYS A 1 106 ? -11.019 -12.409 22.409 1.00 86.06 106 CYS A CA 1
ATOM 832 C C . CYS A 1 106 ? -10.315 -11.101 22.804 1.00 86.06 106 CYS A C 1
ATOM 834 O O . CYS A 1 106 ? -9.292 -11.133 23.481 1.00 86.06 106 CYS A O 1
ATOM 836 N N . LEU A 1 107 ? -10.872 -9.942 22.439 1.00 87.50 107 LEU A N 1
ATOM 837 C CA . LEU A 1 107 ? -10.299 -8.624 22.731 1.00 87.50 107 LEU A CA 1
ATOM 838 C C . LEU A 1 107 ? -10.894 -7.962 23.971 1.00 87.50 107 LEU A C 1
ATOM 840 O O . LEU A 1 107 ? -10.383 -6.937 24.417 1.00 87.50 107 LEU A O 1
ATOM 844 N N . TYR A 1 108 ? -11.967 -8.522 24.532 1.00 81.56 108 TYR A N 1
ATOM 845 C CA . TYR A 1 108 ? -12.759 -7.878 25.579 1.00 81.56 108 TYR A CA 1
ATOM 846 C C . TYR A 1 108 ? -11.932 -7.468 26.810 1.00 81.56 108 TYR A C 1
ATOM 848 O O . TYR A 1 108 ? -12.155 -6.407 27.393 1.00 81.56 108 TYR A O 1
ATOM 856 N N . TYR A 1 109 ? -10.940 -8.282 27.182 1.00 81.31 109 TYR A N 1
ATOM 857 C CA . TYR A 1 109 ? -10.053 -8.019 28.322 1.00 81.31 109 TYR A CA 1
ATOM 858 C C . TYR A 1 109 ? -8.810 -7.194 27.961 1.00 81.31 109 TYR A C 1
ATOM 860 O O . TYR A 1 109 ? -8.033 -6.824 28.844 1.00 81.31 109 TYR A O 1
ATOM 868 N N . VAL A 1 110 ? -8.611 -6.885 26.679 1.00 84.50 110 VAL A N 1
ATOM 869 C CA . VAL A 1 110 ? -7.469 -6.110 26.200 1.00 84.50 110 VAL A CA 1
ATOM 870 C C . VAL A 1 110 ? -7.796 -4.626 26.290 1.00 84.50 110 VAL A C 1
ATOM 872 O O . VAL A 1 110 ? -8.830 -4.144 25.830 1.00 84.50 110 VAL A O 1
ATOM 875 N N . GLN A 1 111 ? -6.887 -3.847 26.869 1.00 85.50 111 GLN A N 1
ATOM 876 C CA . GLN A 1 111 ? -7.041 -2.396 26.869 1.00 85.50 111 GLN A CA 1
ATOM 877 C C . GLN A 1 111 ? -6.872 -1.835 25.449 1.00 85.50 111 GLN A C 1
ATOM 879 O O . GLN A 1 111 ? -6.009 -2.291 24.703 1.00 85.50 111 GLN A O 1
ATOM 884 N N . ARG A 1 112 ? -7.617 -0.775 25.090 1.00 86.00 112 ARG A N 1
ATOM 885 C CA . ARG A 1 112 ? -7.502 -0.122 23.763 1.00 86.00 112 ARG A CA 1
ATOM 886 C C . ARG A 1 112 ? -6.073 0.292 23.403 1.00 86.00 112 ARG A C 1
ATOM 888 O O . ARG A 1 112 ? -5.696 0.166 22.246 1.00 86.00 112 ARG A O 1
ATOM 895 N N . ASN A 1 113 ? -5.268 0.715 24.379 1.00 84.94 113 ASN A N 1
ATOM 896 C CA . ASN A 1 113 ? -3.858 1.034 24.142 1.00 84.94 113 ASN A CA 1
ATOM 897 C C . ASN A 1 113 ? -3.048 -0.221 23.781 1.00 84.94 113 ASN A C 1
ATOM 899 O O . ASN A 1 113 ? -2.247 -0.172 22.859 1.00 84.94 113 ASN A O 1
ATOM 903 N N . GLY A 1 114 ? -3.297 -1.354 24.448 1.00 87.44 114 GLY A N 1
ATOM 904 C CA . GLY A 1 114 ? -2.677 -2.637 24.106 1.00 87.44 114 GLY A CA 1
ATOM 905 C C . GLY A 1 114 ? -3.076 -3.115 22.709 1.00 87.44 114 GLY A C 1
ATOM 906 O O . GLY A 1 114 ? -2.212 -3.498 21.928 1.00 87.44 114 GLY A O 1
ATOM 907 N N . MET A 1 115 ? -4.362 -2.996 22.357 1.00 91.88 115 MET A N 1
ATOM 908 C CA . MET A 1 115 ? -4.842 -3.268 20.997 1.00 91.88 115 MET A CA 1
ATOM 909 C C . MET A 1 115 ? -4.153 -2.379 19.957 1.00 91.88 115 MET A C 1
ATOM 911 O O . MET A 1 115 ? -3.754 -2.868 18.907 1.00 91.88 115 MET A O 1
ATOM 915 N N . LEU A 1 116 ? -4.005 -1.078 20.231 1.00 91.31 116 LEU A N 1
ATOM 916 C CA . LEU A 1 116 ? -3.355 -0.142 19.310 1.00 91.31 116 LEU A CA 1
ATOM 917 C C . LEU A 1 116 ? -1.871 -0.470 19.127 1.00 91.31 116 LEU A C 1
ATOM 919 O O . LEU A 1 116 ? -1.375 -0.479 18.000 1.00 91.31 116 LEU A O 1
ATOM 923 N N . THR A 1 117 ? -1.167 -0.762 20.222 1.00 90.44 117 THR A N 1
ATOM 924 C CA . THR A 1 117 ? 0.232 -1.196 20.177 1.00 90.44 117 THR A CA 1
ATOM 925 C C . THR A 1 117 ? 0.371 -2.422 19.285 1.00 90.44 117 THR A C 1
ATOM 927 O O . THR A 1 117 ? 1.166 -2.395 18.349 1.00 90.44 117 THR A O 1
ATOM 930 N N . GLU A 1 118 ? -0.453 -3.448 19.486 1.00 92.19 118 GLU A N 1
ATOM 931 C CA . GLU A 1 118 ? -0.376 -4.656 18.666 1.00 92.19 118 GLU A CA 1
ATOM 932 C C . GLU A 1 118 ? -0.743 -4.387 17.201 1.00 92.19 118 GLU A C 1
ATOM 934 O O . GLU A 1 118 ? -0.040 -4.816 16.286 1.00 92.19 118 GLU A O 1
ATOM 939 N N . TYR A 1 119 ? -1.778 -3.578 16.955 1.00 93.69 119 TYR A N 1
ATOM 940 C CA . TYR A 1 119 ? -2.185 -3.191 15.604 1.00 93.69 119 TYR A CA 1
ATOM 941 C C . TYR A 1 119 ? -1.053 -2.480 14.857 1.00 93.69 119 TYR A C 1
ATOM 943 O O . TYR A 1 119 ? -0.782 -2.763 13.692 1.00 93.69 119 TYR A O 1
ATOM 951 N N . THR A 1 120 ? -0.354 -1.561 15.522 1.00 92.06 120 THR A N 1
ATOM 952 C CA . THR A 1 120 ? 0.772 -0.834 14.920 1.00 92.06 120 THR A CA 1
ATOM 953 C C . THR A 1 120 ? 2.003 -1.718 14.718 1.00 92.06 120 THR A C 1
ATOM 955 O O . THR A 1 120 ? 2.718 -1.527 13.730 1.00 92.06 120 THR A O 1
ATOM 958 N N . GLN A 1 121 ? 2.245 -2.709 15.583 1.00 91.38 121 GLN A N 1
ATOM 959 C CA . GLN A 1 121 ? 3.283 -3.719 15.350 1.00 91.38 121 GLN A CA 1
ATOM 960 C C . GLN A 1 121 ? 2.952 -4.594 14.140 1.00 91.38 121 GLN A C 1
ATOM 962 O O . GLN A 1 121 ? 3.825 -4.825 13.300 1.00 91.38 121 GLN A O 1
ATOM 967 N N . LEU A 1 122 ? 1.685 -4.978 13.976 1.00 93.00 122 LEU A N 1
ATOM 968 C CA . LEU A 1 122 ? 1.218 -5.718 12.808 1.00 93.00 122 LEU A CA 1
ATOM 969 C C . LEU A 1 122 ? 1.449 -4.933 11.504 1.00 93.00 122 LEU A C 1
ATOM 971 O O . LEU A 1 122 ? 1.923 -5.501 10.521 1.00 93.00 122 LEU A O 1
ATOM 975 N N . ILE A 1 123 ? 1.230 -3.610 11.511 1.00 93.31 123 ILE A N 1
ATOM 976 C CA . ILE A 1 123 ? 1.581 -2.714 10.388 1.00 93.31 123 ILE A CA 1
ATOM 977 C C . ILE A 1 123 ? 3.067 -2.765 10.068 1.00 93.31 123 ILE A C 1
ATOM 979 O O . ILE A 1 123 ? 3.437 -2.910 8.903 1.00 93.31 123 ILE A O 1
ATOM 983 N N . LYS A 1 124 ? 3.931 -2.659 11.078 1.00 91.69 124 LYS A N 1
ATOM 984 C CA . LYS A 1 124 ? 5.382 -2.705 10.868 1.00 91.69 124 LYS A CA 1
ATOM 985 C C . LYS A 1 124 ? 5.816 -4.050 10.286 1.00 91.69 124 LYS A C 1
ATOM 987 O O . LYS A 1 124 ? 6.564 -4.062 9.310 1.00 91.69 124 LYS A O 1
ATOM 992 N N . ALA A 1 125 ? 5.318 -5.156 10.838 1.00 91.44 125 ALA A N 1
ATOM 993 C CA . ALA A 1 125 ? 5.606 -6.500 10.346 1.00 91.44 125 ALA A CA 1
ATOM 994 C C . ALA A 1 125 ? 5.156 -6.672 8.887 1.00 91.44 125 ALA A C 1
ATOM 996 O O . ALA A 1 125 ? 5.935 -7.126 8.048 1.00 91.44 125 ALA A O 1
ATOM 997 N N . TRP A 1 126 ? 3.943 -6.222 8.559 1.00 92.56 126 TRP A N 1
ATOM 998 C CA . TRP A 1 126 ? 3.418 -6.257 7.196 1.00 92.56 126 TRP A CA 1
ATOM 999 C C . TRP A 1 126 ? 4.264 -5.428 6.219 1.00 92.56 126 TRP A C 1
ATOM 1001 O O . TRP A 1 126 ? 4.605 -5.920 5.148 1.00 92.56 126 TRP A O 1
ATOM 1011 N N . VAL A 1 127 ? 4.680 -4.211 6.591 1.00 92.44 127 VAL A N 1
ATOM 1012 C CA . VAL A 1 127 ? 5.569 -3.379 5.755 1.00 92.44 127 VAL A CA 1
ATOM 1013 C C . VAL A 1 127 ? 6.896 -4.084 5.481 1.00 92.44 127 VAL A C 1
ATOM 1015 O O . VAL A 1 127 ? 7.401 -4.020 4.364 1.00 92.44 127 VAL A O 1
ATOM 1018 N N . ILE A 1 128 ? 7.475 -4.746 6.482 1.00 91.00 128 ILE A N 1
ATOM 1019 C CA . ILE A 1 128 ? 8.728 -5.490 6.319 1.00 91.00 128 ILE A CA 1
ATOM 1020 C C . ILE A 1 128 ? 8.537 -6.654 5.339 1.00 91.00 128 ILE A C 1
ATOM 1022 O O . ILE A 1 128 ? 9.331 -6.800 4.416 1.00 91.00 128 ILE A O 1
ATOM 1026 N N . ILE A 1 129 ? 7.465 -7.436 5.491 1.00 89.88 129 ILE A N 1
ATOM 1027 C CA . ILE A 1 129 ? 7.131 -8.536 4.573 1.00 89.88 129 ILE A CA 1
ATOM 1028 C C . ILE A 1 129 ? 6.937 -8.019 3.138 1.00 89.88 129 ILE A C 1
ATOM 1030 O O . ILE A 1 129 ? 7.446 -8.609 2.192 1.00 89.88 129 ILE A O 1
ATOM 1034 N N . GLN A 1 130 ? 6.239 -6.895 2.961 1.00 88.31 130 GLN A N 1
ATOM 1035 C CA . GLN A 1 130 ? 6.040 -6.289 1.641 1.00 88.31 130 GLN A CA 1
ATOM 1036 C C . GLN A 1 130 ? 7.363 -5.844 1.003 1.00 88.31 130 GLN A C 1
ATOM 1038 O O . GLN A 1 130 ? 7.579 -6.061 -0.187 1.00 88.31 130 GLN A O 1
ATOM 1043 N N . LYS A 1 131 ? 8.281 -5.275 1.794 1.00 88.12 131 LYS A N 1
ATOM 1044 C CA . LYS A 1 131 ? 9.630 -4.922 1.326 1.00 88.12 131 LYS A CA 1
ATOM 1045 C C . LYS A 1 131 ? 10.434 -6.156 0.926 1.00 88.12 131 LYS A C 1
ATOM 1047 O O . LYS A 1 131 ? 11.113 -6.112 -0.096 1.00 88.12 131 LYS A O 1
ATOM 1052 N N . ASP A 1 132 ? 10.334 -7.250 1.683 1.00 86.25 132 ASP A N 1
ATOM 1053 C CA . ASP A 1 132 ? 10.946 -8.529 1.307 1.00 86.25 132 ASP A CA 1
ATOM 1054 C C . ASP A 1 132 ? 10.412 -8.992 -0.058 1.00 86.25 132 ASP A C 1
ATOM 1056 O O . ASP A 1 132 ? 11.206 -9.335 -0.925 1.00 86.25 132 ASP A O 1
ATOM 1060 N N . PHE A 1 133 ? 9.096 -8.921 -0.304 1.00 83.56 133 PHE A N 1
ATOM 1061 C CA . PHE A 1 133 ? 8.530 -9.287 -1.610 1.00 83.56 133 PHE A CA 1
ATOM 1062 C C . PHE A 1 133 ? 9.011 -8.389 -2.749 1.00 83.56 133 PHE A C 1
ATOM 1064 O O . PHE A 1 133 ? 9.358 -8.890 -3.814 1.00 83.56 133 PHE A O 1
ATOM 1071 N N . GLN A 1 134 ? 9.068 -7.076 -2.527 1.00 78.62 134 GLN A N 1
ATOM 1072 C CA . GLN A 1 134 ? 9.510 -6.122 -3.547 1.00 78.62 134 GLN A CA 1
ATOM 1073 C C . GLN A 1 134 ? 11.017 -6.212 -3.842 1.00 78.62 134 GLN A C 1
ATOM 1075 O O . GLN A 1 134 ? 11.440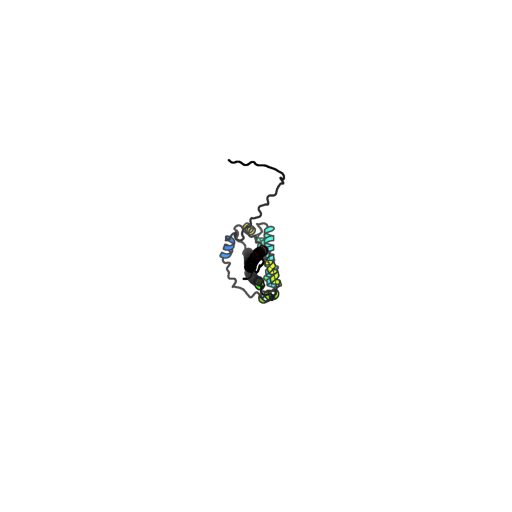 -5.843 -4.931 1.00 78.62 134 GLN A O 1
ATOM 1080 N N . THR A 1 135 ? 11.833 -6.684 -2.896 1.00 74.25 135 THR A N 1
ATOM 1081 C CA . THR A 1 135 ? 13.290 -6.861 -3.073 1.00 74.25 135 THR A CA 1
ATOM 1082 C C . THR A 1 135 ? 13.671 -8.269 -3.542 1.00 74.25 135 THR A C 1
ATOM 1084 O O . THR A 1 135 ? 14.711 -8.443 -4.176 1.00 74.25 135 THR A O 1
ATOM 1087 N N . ALA A 1 136 ? 12.820 -9.269 -3.296 1.00 67.69 136 ALA A N 1
ATOM 1088 C CA . ALA A 1 136 ? 13.010 -10.655 -3.723 1.00 67.69 136 ALA A CA 1
ATOM 1089 C C . ALA A 1 136 ? 12.746 -10.898 -5.221 1.00 67.69 136 ALA A C 1
ATOM 1091 O O . ALA A 1 136 ? 12.872 -12.033 -5.669 1.00 67.69 136 ALA A O 1
ATOM 1092 N N . GLU A 1 137 ? 12.469 -9.866 -6.026 1.00 55.97 137 GLU A N 1
ATOM 1093 C CA . GLU A 1 137 ? 12.314 -9.974 -7.490 1.00 55.97 137 GLU A CA 1
ATOM 1094 C C . GLU A 1 137 ? 13.565 -10.575 -8.187 1.00 55.97 137 GLU A C 1
ATOM 1096 O O . GLU A 1 137 ? 13.496 -11.046 -9.320 1.00 55.97 137 GLU A O 1
ATOM 1101 N N . HIS A 1 138 ? 14.705 -10.654 -7.485 1.00 50.78 138 HIS A N 1
ATOM 1102 C CA . HIS A 1 138 ? 15.929 -11.340 -7.924 1.00 50.78 138 HIS A CA 1
ATOM 1103 C C . HIS A 1 138 ? 16.179 -12.723 -7.291 1.00 50.78 138 HIS A C 1
ATOM 1105 O O . HIS A 1 138 ? 17.147 -13.387 -7.657 1.00 50.78 138 HIS A O 1
ATOM 1111 N N . ASN A 1 139 ? 15.326 -13.184 -6.372 1.00 52.69 139 ASN A N 1
ATOM 1112 C CA . ASN A 1 139 ? 15.460 -14.459 -5.668 1.00 52.69 139 ASN A CA 1
ATOM 1113 C C . ASN A 1 139 ? 14.221 -15.333 -5.935 1.00 52.69 139 ASN A C 1
ATOM 1115 O O . ASN A 1 139 ? 13.296 -15.418 -5.133 1.00 52.69 139 ASN A O 1
ATOM 1119 N N . ILE A 1 140 ? 14.219 -15.995 -7.096 1.00 54.09 140 ILE A N 1
ATOM 1120 C CA . ILE A 1 140 ? 13.112 -16.800 -7.663 1.00 54.09 140 ILE A CA 1
ATOM 1121 C C . ILE A 1 140 ? 12.640 -17.942 -6.724 1.00 54.09 140 ILE A C 1
ATOM 1123 O O . ILE A 1 140 ? 11.588 -18.539 -6.942 1.00 54.09 140 ILE A O 1
ATOM 1127 N N . GLN A 1 141 ? 13.394 -18.255 -5.666 1.00 56.38 141 GLN A N 1
ATOM 1128 C CA . GLN A 1 141 ? 13.154 -19.396 -4.778 1.00 56.38 141 GLN A CA 1
ATOM 1129 C C . GLN A 1 141 ? 12.218 -19.138 -3.586 1.00 56.38 141 GLN A C 1
ATOM 1131 O O . GLN A 1 141 ? 11.618 -20.096 -3.093 1.00 56.38 141 GLN A O 1
ATOM 1136 N N . ASP A 1 142 ? 12.048 -17.895 -3.126 1.00 65.19 142 ASP A N 1
ATOM 1137 C CA . ASP A 1 142 ? 11.211 -17.613 -1.951 1.00 65.19 142 ASP A CA 1
ATOM 1138 C C . ASP A 1 142 ? 9.748 -17.392 -2.372 1.00 65.19 142 ASP A C 1
ATOM 1140 O O . ASP A 1 142 ? 9.343 -16.307 -2.790 1.00 65.19 142 ASP A O 1
ATOM 1144 N N . ASN A 1 143 ? 8.921 -18.438 -2.257 1.00 73.94 143 ASN A N 1
ATOM 1145 C CA . ASN A 1 143 ? 7.473 -18.294 -2.416 1.00 73.94 143 ASN A CA 1
ATOM 1146 C C . ASN A 1 143 ? 6.859 -17.493 -1.243 1.00 73.94 143 ASN A C 1
ATOM 1148 O O . ASN A 1 143 ? 7.447 -17.361 -0.165 1.00 73.94 143 ASN A O 1
ATOM 1152 N N . VAL A 1 144 ? 5.643 -16.968 -1.446 1.00 79.56 144 VAL A N 1
ATOM 1153 C CA . VAL A 1 144 ? 4.916 -16.150 -0.453 1.00 79.56 144 VAL A CA 1
ATOM 1154 C C . VAL A 1 144 ? 4.845 -16.833 0.914 1.00 79.56 144 VAL A C 1
ATOM 1156 O O . VAL A 1 144 ? 5.100 -16.198 1.935 1.00 79.56 144 VAL A O 1
ATOM 1159 N N . THR A 1 145 ? 4.571 -18.136 0.940 1.00 81.00 145 THR A N 1
ATOM 1160 C CA . THR A 1 145 ? 4.443 -18.921 2.172 1.00 81.00 145 THR A CA 1
ATOM 1161 C C . THR A 1 145 ? 5.752 -18.985 2.963 1.00 81.00 145 THR A C 1
ATOM 1163 O O . THR A 1 145 ? 5.729 -18.810 4.180 1.00 81.00 145 THR A O 1
ATOM 1166 N N . THR A 1 146 ? 6.897 -19.169 2.300 1.00 81.94 146 THR A N 1
ATOM 1167 C CA . THR A 1 146 ? 8.221 -19.205 2.943 1.00 81.94 146 THR A CA 1
ATOM 1168 C C . THR A 1 146 ? 8.585 -17.851 3.552 1.00 81.94 146 THR A C 1
ATOM 1170 O O . THR A 1 146 ? 9.037 -17.790 4.698 1.00 81.94 146 THR A O 1
ATOM 1173 N N . CYS A 1 147 ? 8.331 -16.752 2.835 1.00 83.00 147 CYS A N 1
ATOM 1174 C CA . CYS A 1 147 ? 8.554 -15.399 3.353 1.00 83.00 147 CYS A CA 1
ATOM 1175 C C . CYS A 1 147 ? 7.706 -15.109 4.595 1.00 83.00 147 CYS A C 1
ATOM 1177 O O . CYS A 1 147 ? 8.208 -14.563 5.580 1.00 83.00 147 CYS A O 1
ATOM 1179 N N . LEU A 1 148 ? 6.431 -15.501 4.566 1.00 87.75 148 LEU A N 1
ATOM 1180 C CA . LEU A 1 148 ? 5.518 -15.331 5.692 1.00 87.75 148 LEU A CA 1
ATOM 1181 C C . LEU A 1 148 ? 5.941 -16.169 6.903 1.00 87.75 148 LEU A C 1
ATOM 1183 O O . LEU A 1 148 ? 6.028 -15.634 8.009 1.00 87.75 148 LEU A O 1
ATOM 1187 N N . ALA A 1 149 ? 6.306 -17.436 6.688 1.00 85.25 149 ALA A N 1
ATOM 1188 C CA . ALA A 1 149 ? 6.805 -18.320 7.739 1.00 85.25 149 ALA A CA 1
ATOM 1189 C C . ALA A 1 149 ? 8.093 -17.781 8.383 1.00 85.25 149 ALA A C 1
ATOM 1191 O O . ALA A 1 149 ? 8.193 -17.735 9.608 1.00 85.25 149 ALA A O 1
ATOM 1192 N N . ARG A 1 150 ? 9.047 -17.278 7.582 1.00 85.25 150 ARG A N 1
ATOM 1193 C CA . ARG A 1 150 ? 10.287 -16.643 8.074 1.00 85.25 150 ARG A CA 1
ATOM 1194 C C . ARG A 1 150 ? 10.011 -15.434 8.968 1.00 85.25 150 ARG A C 1
ATOM 1196 O O . ARG A 1 150 ? 10.780 -15.147 9.881 1.00 85.25 150 ARG A O 1
ATOM 1203 N N . ARG A 1 151 ? 8.931 -14.707 8.686 1.00 87.12 151 ARG A N 1
ATOM 1204 C CA . ARG A 1 151 ? 8.504 -13.521 9.439 1.00 87.12 151 ARG A CA 1
ATOM 1205 C C . ARG A 1 151 ? 7.494 -13.844 10.544 1.00 87.12 151 ARG A C 1
ATOM 1207 O O . ARG A 1 151 ? 7.066 -12.925 11.234 1.00 87.12 151 ARG A O 1
ATOM 1214 N N . GLY A 1 152 ? 7.144 -15.120 10.729 1.00 86.69 152 GLY A N 1
ATOM 1215 C CA . GLY A 1 152 ? 6.227 -15.579 11.772 1.00 86.69 152 GLY A CA 1
ATOM 1216 C C . GLY A 1 152 ? 4.790 -15.077 11.610 1.00 86.69 152 GLY A C 1
ATOM 1217 O O . GLY A 1 152 ? 4.083 -14.968 12.606 1.00 86.69 152 GLY A O 1
ATOM 1218 N N . MET A 1 153 ? 4.358 -14.737 10.390 1.00 90.94 153 MET A N 1
ATOM 1219 C CA . MET A 1 153 ? 3.001 -14.251 10.124 1.00 90.94 153 MET A CA 1
ATOM 1220 C C . MET A 1 153 ? 2.174 -15.326 9.423 1.00 90.94 153 MET A C 1
ATOM 1222 O O . MET A 1 153 ? 2.587 -15.863 8.398 1.00 90.94 153 MET A O 1
ATOM 1226 N N . ASP A 1 154 ? 0.981 -15.607 9.948 1.00 92.12 154 ASP A N 1
ATOM 1227 C CA . ASP A 1 154 ? 0.033 -16.497 9.280 1.00 92.12 154 ASP A CA 1
ATOM 1228 C C . ASP A 1 154 ? -0.472 -15.889 7.961 1.00 92.12 154 ASP A C 1
ATOM 1230 O O . ASP A 1 154 ? -0.712 -14.682 7.859 1.00 92.12 154 ASP A O 1
ATOM 1234 N N . SER A 1 155 ? -0.671 -16.730 6.945 1.00 89.88 155 SER A N 1
ATOM 1235 C CA . SER A 1 155 ? -1.138 -16.280 5.628 1.00 89.88 155 SER A CA 1
ATOM 1236 C C . SER A 1 155 ? -2.519 -15.622 5.668 1.00 89.88 155 SER A C 1
ATOM 1238 O O . SER A 1 155 ? -2.733 -14.603 5.010 1.00 89.88 155 SER A O 1
ATOM 1240 N N . THR A 1 156 ? -3.430 -16.128 6.498 1.00 92.06 156 THR A N 1
ATOM 1241 C CA . THR A 1 156 ? -4.768 -15.561 6.691 1.00 92.06 156 THR A CA 1
ATOM 1242 C C . THR A 1 156 ? -4.663 -14.164 7.280 1.00 92.06 156 THR A C 1
ATOM 1244 O O . THR A 1 156 ? -5.289 -13.230 6.778 1.00 92.06 156 THR A O 1
ATOM 1247 N N . ILE A 1 157 ? -3.821 -14.003 8.307 1.00 93.44 157 ILE A N 1
ATOM 1248 C CA . ILE A 1 157 ? -3.537 -12.706 8.928 1.00 93.44 157 ILE A CA 1
ATOM 1249 C C . ILE A 1 157 ? -2.964 -11.749 7.887 1.00 93.44 157 ILE A C 1
ATOM 1251 O O . ILE A 1 157 ? -3.461 -10.634 7.755 1.00 93.44 157 ILE A O 1
ATOM 1255 N N . PHE A 1 158 ? -1.976 -12.187 7.104 1.00 93.06 158 PHE A N 1
ATOM 1256 C CA . PHE A 1 158 ? -1.351 -11.352 6.084 1.00 93.06 158 PHE A CA 1
ATOM 1257 C C . PHE A 1 158 ? -2.359 -10.830 5.053 1.00 93.06 158 PHE A C 1
ATOM 1259 O O . PHE A 1 158 ? -2.399 -9.626 4.797 1.00 93.06 158 PHE A O 1
ATOM 1266 N N . PHE A 1 159 ? -3.192 -11.701 4.475 1.00 91.06 159 PHE A N 1
ATOM 1267 C CA . PHE A 1 159 ? -4.151 -11.296 3.442 1.00 91.06 159 PHE A CA 1
ATOM 1268 C C . PHE A 1 159 ? -5.310 -10.465 3.997 1.00 91.06 159 PHE A C 1
ATOM 1270 O O . PHE A 1 159 ? -5.686 -9.463 3.386 1.00 91.06 159 PHE A O 1
ATOM 1277 N N . LEU A 1 160 ? -5.839 -10.819 5.173 1.00 93.19 160 LEU A N 1
ATOM 1278 C CA . LEU A 1 160 ? -6.842 -9.995 5.856 1.00 93.19 160 LEU A CA 1
ATOM 1279 C C . LEU A 1 160 ? -6.293 -8.601 6.142 1.00 93.19 160 LEU A C 1
ATOM 1281 O O . LEU A 1 160 ? -6.970 -7.596 5.916 1.00 93.19 160 LEU A O 1
ATOM 1285 N N . PHE A 1 161 ? -5.053 -8.537 6.616 1.00 92.19 161 PHE A N 1
ATOM 1286 C CA . PHE A 1 161 ? -4.440 -7.279 6.978 1.00 92.19 161 PHE A CA 1
ATOM 1287 C C . PHE A 1 161 ? -4.071 -6.429 5.772 1.00 92.19 161 PHE A C 1
ATOM 1289 O O . PHE A 1 161 ? -4.293 -5.221 5.794 1.00 92.19 161 PHE A O 1
ATOM 1296 N N . LYS A 1 162 ? -3.592 -7.059 4.695 1.00 91.50 162 LYS A N 1
ATOM 1297 C CA . LYS A 1 162 ? -3.380 -6.404 3.404 1.00 91.50 162 LYS A CA 1
ATOM 1298 C C . LYS A 1 162 ? -4.648 -5.670 2.969 1.00 91.50 162 LYS A C 1
ATOM 1300 O O . LYS A 1 162 ? -4.585 -4.471 2.735 1.00 91.50 162 LYS A O 1
ATOM 1305 N N . ASN A 1 163 ? -5.795 -6.352 2.951 1.00 89.81 163 ASN A N 1
ATOM 1306 C CA . ASN A 1 163 ? -7.067 -5.722 2.587 1.00 89.81 163 ASN A CA 1
ATOM 1307 C C . ASN A 1 163 ? -7.409 -4.558 3.531 1.00 89.81 163 ASN A C 1
ATOM 1309 O O . ASN A 1 163 ? -7.771 -3.477 3.083 1.00 89.81 163 ASN A O 1
ATOM 1313 N N . ALA A 1 164 ? -7.209 -4.729 4.840 1.00 89.44 164 ALA A N 1
ATOM 1314 C CA . ALA A 1 164 ? -7.480 -3.677 5.818 1.00 89.44 164 ALA A CA 1
ATOM 1315 C C . ALA A 1 164 ? -6.564 -2.441 5.694 1.00 89.44 164 ALA A C 1
ATOM 1317 O O . ALA A 1 164 ? -6.963 -1.349 6.117 1.00 89.44 164 ALA A O 1
ATOM 1318 N N . VAL A 1 165 ? -5.332 -2.600 5.199 1.00 88.25 165 VAL A N 1
ATOM 1319 C CA . VAL A 1 165 ? -4.379 -1.503 4.943 1.00 88.25 165 VAL A CA 1
ATOM 1320 C C . VAL A 1 165 ? -4.643 -0.849 3.585 1.00 88.25 165 VAL A C 1
ATOM 1322 O O . VAL A 1 165 ? -4.553 0.377 3.484 1.00 88.25 165 VAL A O 1
ATOM 1325 N N . ASP A 1 166 ? -4.980 -1.650 2.574 1.00 86.00 166 ASP A N 1
ATOM 1326 C CA . ASP A 1 166 ? -5.284 -1.200 1.213 1.00 86.00 166 ASP A CA 1
ATOM 1327 C C . ASP A 1 166 ? -6.639 -0.478 1.132 1.00 86.00 166 ASP A C 1
ATOM 1329 O O . ASP A 1 166 ? -6.820 0.390 0.279 1.00 86.00 166 ASP A O 1
ATOM 1333 N N . ASP A 1 167 ? -7.574 -0.765 2.038 1.00 83.19 167 ASP A N 1
ATOM 1334 C CA . ASP A 1 167 ? -8.811 -0.002 2.192 1.00 83.19 167 ASP A CA 1
ATOM 1335 C C . ASP A 1 167 ? -8.498 1.470 2.536 1.00 83.19 167 ASP A C 1
ATOM 1337 O O . ASP A 1 167 ? -8.002 1.798 3.621 1.00 83.19 167 ASP A O 1
ATOM 1341 N N . HIS A 1 168 ? -8.827 2.392 1.624 1.00 75.75 168 HIS A N 1
ATOM 1342 C CA . HIS A 1 168 ? -8.580 3.835 1.759 1.00 75.75 168 HIS A CA 1
ATOM 1343 C C . HIS A 1 168 ? -9.607 4.509 2.675 1.00 75.75 168 HIS A C 1
ATOM 1345 O O . HIS A 1 168 ? -10.384 5.370 2.274 1.00 75.75 168 HIS A O 1
ATOM 1351 N N . ARG A 1 169 ? -9.593 4.098 3.938 1.00 81.44 169 ARG A N 1
ATOM 1352 C CA . ARG A 1 169 ? -10.466 4.607 4.992 1.00 81.44 169 ARG A CA 1
ATOM 1353 C C . ARG A 1 169 ? -10.021 6.013 5.421 1.00 81.44 169 ARG A C 1
ATOM 1355 O O . ARG A 1 169 ? -8.853 6.220 5.754 1.00 81.44 169 ARG A O 1
ATOM 1362 N N . VAL A 1 170 ? -10.950 6.969 5.405 1.00 83.19 170 VAL A N 1
ATOM 1363 C CA . VAL A 1 170 ? -10.774 8.376 5.797 1.00 83.19 170 VAL A CA 1
ATOM 1364 C C . VAL A 1 170 ? -11.598 8.654 7.048 1.00 83.19 170 VAL A C 1
ATOM 1366 O O . VAL A 1 170 ? -12.817 8.521 7.055 1.00 83.19 170 VAL A O 1
ATOM 1369 N N . ILE A 1 171 ? -10.943 9.051 8.136 1.00 85.31 171 ILE A N 1
ATOM 1370 C CA . ILE A 1 171 ? -11.661 9.376 9.370 1.00 85.31 171 ILE A CA 1
ATOM 1371 C C . ILE A 1 171 ? -12.207 10.792 9.277 1.00 85.31 171 ILE A C 1
ATOM 1373 O O . ILE A 1 171 ? -11.455 11.760 9.168 1.00 85.31 171 ILE A O 1
ATOM 1377 N N . HIS A 1 172 ? -13.520 10.916 9.417 1.00 85.00 172 HIS A N 1
ATOM 1378 C CA . HIS A 1 172 ? -14.182 12.204 9.558 1.00 85.00 172 HIS A CA 1
ATOM 1379 C C . HIS A 1 172 ? -14.203 12.593 11.037 1.00 85.00 172 HIS A C 1
ATOM 1381 O O . HIS A 1 172 ? -14.948 12.016 11.816 1.00 85.00 172 HIS A O 1
ATOM 1387 N N . LEU A 1 173 ? -13.362 13.538 11.455 1.00 84.25 173 LEU A N 1
ATOM 1388 C CA . LEU A 1 173 ? -13.382 14.054 12.833 1.00 84.25 173 LEU A CA 1
ATOM 1389 C C . LEU A 1 173 ? -14.234 15.313 12.971 1.00 84.25 173 LEU A C 1
ATOM 1391 O O . LEU A 1 173 ? -14.757 15.579 14.046 1.00 84.25 173 LEU A O 1
ATOM 1395 N N . PHE A 1 174 ? -14.389 16.075 11.888 1.00 84.75 174 PHE A N 1
ATOM 1396 C CA . PHE A 1 174 ? -15.045 17.380 11.923 1.00 84.75 174 PHE A CA 1
ATOM 1397 C C . PHE A 1 174 ? -16.467 17.337 12.508 1.00 84.75 174 PHE A C 1
ATOM 1399 O O . PHE A 1 174 ? -16.711 18.092 13.443 1.00 84.75 174 PHE A O 1
ATOM 1406 N N . PRO A 1 175 ? -17.367 16.418 12.097 1.00 85.44 175 PRO A N 1
ATOM 1407 C CA . PRO A 1 175 ? -18.716 16.345 12.671 1.00 85.44 175 PRO A CA 1
ATOM 1408 C C . PRO A 1 175 ? -18.711 16.090 14.182 1.00 85.44 175 PRO A C 1
ATOM 1410 O O . PRO A 1 175 ? -19.518 16.653 14.916 1.00 85.44 175 PRO A O 1
ATOM 1413 N N . LEU A 1 176 ? -17.753 15.292 14.657 1.00 82.19 176 LEU A N 1
ATOM 1414 C CA . LEU A 1 176 ? -17.587 14.982 16.072 1.00 82.19 176 LEU A CA 1
ATOM 1415 C C . LEU A 1 176 ? -17.046 16.179 16.860 1.00 82.19 176 LEU A C 1
ATOM 1417 O O . LEU A 1 176 ? -17.533 16.467 17.947 1.00 82.19 176 LEU A O 1
ATOM 1421 N N . VAL A 1 177 ? -16.084 16.912 16.295 1.00 83.38 177 VAL A N 1
ATOM 1422 C CA . VAL A 1 177 ? -15.571 18.159 16.882 1.00 83.38 177 VAL A CA 1
ATOM 1423 C C . VAL A 1 177 ? -16.678 19.213 16.960 1.00 83.38 177 VAL A C 1
ATOM 1425 O O . VAL A 1 177 ? -16.836 19.860 17.990 1.00 83.38 177 VAL A O 1
ATOM 1428 N N . THR A 1 178 ? -17.486 19.355 15.907 1.00 84.06 178 THR A N 1
ATOM 1429 C CA . THR A 1 178 ? -18.633 20.272 15.891 1.00 84.06 178 THR A CA 1
ATOM 1430 C C . THR A 1 178 ? -19.684 19.888 16.932 1.00 84.06 178 THR A C 1
ATOM 1432 O O . THR A 1 178 ? -20.189 20.768 17.622 1.00 84.06 178 THR A O 1
ATOM 1435 N N . ALA A 1 179 ? -19.986 18.594 17.071 1.00 83.38 179 ALA A N 1
ATOM 1436 C CA . ALA A 1 179 ? -20.932 18.087 18.064 1.00 83.38 179 ALA A CA 1
ATOM 1437 C C . ALA A 1 179 ? -20.464 18.321 19.509 1.00 83.38 179 ALA A C 1
ATOM 1439 O O . ALA A 1 179 ? -21.265 18.692 20.362 1.00 83.38 179 ALA A O 1
ATOM 1440 N N . LEU A 1 180 ? -19.169 18.133 19.780 1.00 82.38 180 LEU A N 1
ATOM 1441 C CA . LEU A 1 180 ? -18.585 18.364 21.104 1.00 82.38 180 LEU A CA 1
ATOM 1442 C C . LEU A 1 180 ? -18.527 19.860 21.455 1.00 82.38 180 LEU A C 1
ATOM 1444 O O . LEU A 1 180 ? -18.700 20.233 22.618 1.00 82.38 180 LEU A O 1
ATOM 1448 N N . GLY A 1 181 ? -18.301 20.729 20.464 1.00 83.38 181 GLY A N 1
ATOM 1449 C CA . GLY A 1 181 ? -18.151 22.166 20.674 1.00 83.38 181 GLY A CA 1
ATOM 1450 C C . GLY A 1 181 ? -16.983 22.465 21.618 1.00 83.38 181 GLY A C 1
ATOM 1451 O O . GLY A 1 181 ? -15.834 22.165 21.307 1.00 83.38 181 GLY A O 1
ATOM 1452 N N . THR A 1 182 ? -17.275 23.051 22.782 1.00 80.75 182 THR A N 1
ATOM 1453 C CA . THR A 1 182 ? -16.296 23.311 23.857 1.00 80.75 182 THR A CA 1
ATOM 1454 C C . THR A 1 182 ? -16.277 22.225 24.939 1.00 80.75 182 THR A C 1
ATOM 1456 O O . THR A 1 182 ? -15.514 22.316 25.901 1.00 80.75 182 THR A O 1
ATOM 1459 N N . THR A 1 183 ? -17.121 21.201 24.812 1.00 80.25 183 THR A N 1
ATOM 1460 C CA . THR A 1 183 ? -17.252 20.127 25.798 1.00 80.25 183 THR A CA 1
ATOM 1461 C C . THR A 1 183 ? -16.109 19.133 25.645 1.00 80.25 183 THR A C 1
ATOM 1463 O O . THR A 1 183 ? -15.782 18.693 24.543 1.00 80.25 183 THR A O 1
ATOM 1466 N N . ARG A 1 184 ? -15.498 18.740 26.767 1.00 79.62 184 ARG A N 1
ATOM 1467 C CA . ARG A 1 184 ? -14.445 17.722 26.758 1.00 79.62 184 ARG A CA 1
ATOM 1468 C C . ARG A 1 184 ? -15.062 16.340 26.494 1.00 79.62 184 ARG A C 1
ATOM 1470 O O . ARG A 1 184 ? -15.964 15.963 27.241 1.00 79.62 184 ARG A O 1
ATOM 1477 N N . PRO A 1 185 ? -14.546 15.556 25.529 1.00 82.62 185 PRO A N 1
ATOM 1478 C CA . PRO A 1 185 ? -15.082 14.231 25.251 1.00 82.62 185 PRO A CA 1
ATOM 1479 C C . PRO A 1 185 ? -14.888 13.290 26.438 1.00 82.62 185 PRO A C 1
ATOM 1481 O O . PRO A 1 185 ? -13.879 13.347 27.156 1.00 82.62 185 PRO A O 1
ATOM 1484 N N . SER A 1 186 ? -15.818 12.352 26.595 1.00 83.62 186 SER A N 1
ATOM 1485 C CA . SER A 1 186 ? -15.683 11.276 27.570 1.00 83.62 186 SER A CA 1
ATOM 1486 C C . SER A 1 186 ? -14.368 10.498 27.380 1.00 83.62 186 SER A C 1
ATOM 1488 O O . SER A 1 186 ? -13.885 10.284 26.263 1.00 83.62 186 SER A O 1
ATOM 1490 N N . LYS A 1 187 ? -13.791 9.987 28.479 1.00 82.94 187 LYS A N 1
ATOM 1491 C CA . LYS A 1 187 ? -12.551 9.176 28.446 1.00 82.94 187 LYS A CA 1
ATOM 1492 C C . LYS A 1 187 ? -12.662 7.968 27.505 1.00 82.94 187 LYS A C 1
ATOM 1494 O O . LYS A 1 187 ? -11.657 7.518 26.959 1.00 82.94 187 LYS A O 1
ATOM 1499 N N . ARG A 1 188 ? -13.868 7.428 27.328 1.00 80.62 188 ARG A N 1
ATOM 1500 C CA . ARG A 1 188 ? -14.144 6.281 26.451 1.00 80.62 188 ARG A CA 1
ATOM 1501 C C . ARG A 1 188 ? -14.117 6.692 24.983 1.00 80.62 188 ARG A C 1
ATOM 1503 O O . ARG A 1 188 ? -13.398 6.069 24.201 1.00 80.62 188 ARG A O 1
ATOM 1510 N N . LEU A 1 189 ? -14.831 7.767 24.645 1.00 83.50 189 LEU A N 1
ATOM 1511 C CA . LEU A 1 189 ? -14.854 8.338 23.303 1.00 83.50 189 LEU A CA 1
ATOM 1512 C C . LEU A 1 189 ? -13.447 8.747 22.856 1.00 83.50 189 LEU A C 1
ATOM 1514 O O . LEU A 1 189 ? -12.989 8.318 21.799 1.00 83.50 189 LEU A O 1
ATOM 1518 N N . ALA A 1 190 ? -12.727 9.471 23.715 1.00 84.19 190 ALA A N 1
ATOM 1519 C CA . ALA A 1 190 ? -11.353 9.904 23.478 1.00 84.19 190 ALA A CA 1
ATOM 1520 C C . ALA A 1 190 ? -10.431 8.738 23.080 1.00 84.19 190 ALA A C 1
ATOM 1522 O O . ALA A 1 190 ? -9.720 8.821 22.081 1.00 84.19 190 ALA A O 1
ATOM 1523 N N . LYS A 1 191 ? -10.492 7.606 23.799 1.00 84.56 191 LYS A N 1
ATOM 1524 C CA . LYS A 1 191 ? -9.697 6.408 23.470 1.00 84.56 191 LYS A CA 1
ATOM 1525 C C . LYS A 1 191 ? -10.077 5.781 22.127 1.00 84.56 191 LYS A C 1
ATOM 1527 O O . LYS A 1 191 ? -9.222 5.197 21.470 1.00 84.56 191 LYS A O 1
ATOM 1532 N N . GLY A 1 192 ? -11.348 5.844 21.732 1.00 85.88 192 GLY A N 1
ATOM 1533 C CA . GLY A 1 192 ? -11.805 5.357 20.426 1.00 85.88 192 GLY A CA 1
ATOM 1534 C C . GLY A 1 192 ? -11.319 6.205 19.272 1.00 85.88 192 GLY A C 1
ATOM 1535 O O . GLY A 1 192 ? -10.738 5.668 18.334 1.00 85.88 192 GLY A O 1
ATOM 1536 N N . ILE A 1 193 ? -11.494 7.520 19.390 1.00 86.75 193 ILE A N 1
ATOM 1537 C CA . ILE A 1 193 ? -10.988 8.480 18.409 1.00 86.75 193 ILE A CA 1
ATOM 1538 C C . ILE A 1 193 ? -9.474 8.321 18.271 1.00 86.75 193 ILE A C 1
ATOM 1540 O O . ILE A 1 193 ? -8.974 8.190 17.159 1.00 86.75 193 ILE A O 1
ATOM 1544 N N . PHE A 1 194 ? -8.753 8.264 19.393 1.00 88.31 194 PHE A N 1
ATOM 1545 C CA . PHE A 1 194 ? -7.303 8.107 19.390 1.00 88.31 194 PHE A CA 1
ATOM 1546 C C . PHE A 1 194 ? -6.859 6.825 18.674 1.00 88.31 194 PHE A C 1
ATOM 1548 O O . PHE A 1 194 ? -5.996 6.883 17.802 1.00 88.31 194 PHE A O 1
ATOM 1555 N N . PHE A 1 195 ? -7.493 5.684 18.978 1.00 90.06 195 PHE A N 1
ATOM 1556 C CA . PHE A 1 195 ? -7.219 4.426 18.279 1.00 90.06 195 PHE A CA 1
ATOM 1557 C C . PHE A 1 195 ? -7.413 4.571 16.765 1.00 90.06 195 PHE A C 1
ATOM 1559 O O . PHE A 1 195 ? -6.539 4.179 15.997 1.00 90.06 195 PHE A O 1
ATOM 1566 N N . LEU A 1 196 ? -8.543 5.141 16.333 1.00 90.19 196 LEU A N 1
ATOM 1567 C CA . LEU A 1 196 ? -8.856 5.324 14.916 1.00 90.19 196 LEU A CA 1
ATOM 1568 C C . LEU A 1 196 ? -7.799 6.195 14.225 1.00 90.19 196 LEU A C 1
ATOM 1570 O O . LEU A 1 196 ? -7.249 5.793 13.193 1.00 90.19 196 LEU A O 1
ATOM 1574 N N . VAL A 1 197 ? -7.496 7.361 14.801 1.00 89.81 197 VAL A N 1
ATOM 1575 C CA . VAL A 1 197 ? -6.528 8.323 14.258 1.00 89.81 197 VAL A CA 1
ATOM 1576 C C . VAL A 1 197 ? -5.154 7.683 14.108 1.00 89.81 197 VAL A C 1
ATOM 1578 O O . VAL A 1 197 ? -4.600 7.683 13.007 1.00 89.81 197 VAL A O 1
ATOM 1581 N N . GLU A 1 198 ? -4.626 7.075 15.169 1.00 89.31 198 GLU A N 1
ATOM 1582 C CA . GLU A 1 198 ? -3.288 6.484 15.141 1.00 89.31 198 GLU A CA 1
ATOM 1583 C C . GLU A 1 198 ? -3.216 5.244 14.242 1.00 89.31 198 GLU A C 1
ATOM 1585 O O . GLU A 1 198 ? -2.263 5.097 13.472 1.00 89.31 198 GLU A O 1
ATOM 1590 N N . ALA A 1 199 ? -4.248 4.393 14.228 1.00 91.31 199 ALA A N 1
ATOM 1591 C CA . ALA A 1 199 ? -4.314 3.267 13.299 1.00 91.31 199 ALA A CA 1
ATOM 1592 C C . ALA A 1 199 ? -4.311 3.745 11.836 1.00 91.31 199 ALA A C 1
ATOM 1594 O O . ALA A 1 199 ? -3.603 3.190 10.994 1.00 91.31 199 ALA A O 1
ATOM 1595 N N . THR A 1 200 ? -5.058 4.805 11.523 1.00 90.38 200 THR A N 1
ATOM 1596 C CA . THR A 1 200 ? -5.159 5.348 10.157 1.00 90.38 200 THR A CA 1
ATOM 1597 C C . THR A 1 200 ? -3.876 6.049 9.736 1.00 90.38 200 THR A C 1
ATOM 1599 O O . THR A 1 200 ? -3.401 5.843 8.617 1.00 90.38 200 THR A O 1
ATOM 1602 N N . ARG A 1 201 ? -3.255 6.801 10.649 1.00 90.12 201 ARG A N 1
ATOM 1603 C CA . ARG A 1 201 ? -1.933 7.402 10.458 1.00 90.12 201 ARG A CA 1
ATOM 1604 C C . ARG A 1 201 ? -0.874 6.338 10.180 1.00 90.12 201 ARG A C 1
ATOM 1606 O O . ARG A 1 201 ? -0.100 6.474 9.232 1.00 90.12 201 ARG A O 1
ATOM 1613 N N . ALA A 1 202 ? -0.855 5.257 10.957 1.00 90.81 202 ALA A N 1
ATOM 1614 C CA . ALA A 1 202 ? 0.078 4.157 10.756 1.00 90.81 202 ALA A CA 1
ATOM 1615 C C . ALA A 1 202 ? -0.136 3.466 9.395 1.00 90.81 202 ALA A C 1
ATOM 1617 O O . ALA A 1 202 ? 0.835 3.258 8.664 1.00 90.81 202 ALA A O 1
ATOM 1618 N N . LYS A 1 203 ? -1.390 3.201 8.993 1.00 92.50 203 LYS A N 1
ATOM 1619 C CA . LYS A 1 203 ? -1.719 2.664 7.656 1.00 92.50 203 LYS A CA 1
ATOM 1620 C C . LYS A 1 203 ? -1.293 3.598 6.526 1.00 92.50 203 LYS A C 1
ATOM 1622 O O . LYS A 1 203 ? -0.783 3.151 5.502 1.00 92.50 203 LYS A O 1
ATOM 1627 N N . TYR A 1 204 ? -1.524 4.901 6.676 1.00 91.50 204 TYR A N 1
ATOM 1628 C CA . TYR A 1 204 ? -1.098 5.904 5.701 1.00 91.50 204 TYR A CA 1
ATOM 1629 C C . TYR A 1 204 ? 0.426 5.915 5.541 1.00 91.50 204 TYR A C 1
ATOM 1631 O O . TYR A 1 204 ? 0.934 5.818 4.425 1.00 91.50 204 TYR A O 1
ATOM 1639 N N . ASN A 1 205 ? 1.162 5.940 6.653 1.00 91.50 205 ASN A N 1
ATOM 1640 C CA . ASN A 1 205 ? 2.622 5.907 6.636 1.00 91.50 205 ASN A CA 1
ATOM 1641 C C . ASN A 1 205 ? 3.169 4.618 6.009 1.00 91.50 205 ASN A C 1
ATOM 1643 O O . ASN A 1 205 ? 4.138 4.676 5.255 1.00 91.50 205 ASN A O 1
ATOM 1647 N N . ALA A 1 206 ? 2.542 3.470 6.280 1.00 91.69 206 ALA A N 1
ATOM 1648 C CA . ALA A 1 206 ? 2.897 2.198 5.658 1.00 91.69 206 ALA A CA 1
ATOM 1649 C C . ALA A 1 206 ? 2.753 2.247 4.131 1.00 91.69 206 ALA A C 1
ATOM 1651 O O . ALA A 1 206 ? 3.709 1.956 3.414 1.00 91.69 206 ALA A O 1
ATOM 1652 N N . ARG A 1 207 ? 1.598 2.702 3.630 1.00 91.12 207 ARG A N 1
ATOM 1653 C CA . ARG A 1 207 ? 1.354 2.870 2.188 1.00 91.12 207 ARG A CA 1
ATOM 1654 C C . ARG A 1 207 ? 2.347 3.837 1.551 1.00 91.12 207 ARG A C 1
ATOM 1656 O O . ARG A 1 207 ? 2.934 3.519 0.524 1.00 91.12 207 ARG A O 1
ATOM 1663 N N . LYS A 1 208 ? 2.601 4.981 2.193 1.00 91.75 208 LYS A N 1
ATOM 1664 C CA . LYS A 1 208 ? 3.579 5.971 1.720 1.00 91.75 208 LYS A CA 1
ATOM 1665 C C . LYS A 1 208 ? 4.982 5.371 1.581 1.00 91.75 208 LYS A C 1
ATOM 1667 O O . LYS A 1 208 ? 5.659 5.643 0.593 1.00 91.75 208 LYS A O 1
ATOM 1672 N N . GLN A 1 209 ? 5.414 4.547 2.539 1.00 90.94 209 GLN A N 1
ATOM 1673 C CA . GLN A 1 209 ? 6.706 3.860 2.457 1.00 90.94 209 GLN A CA 1
ATOM 1674 C C . GLN A 1 209 ? 6.768 2.876 1.285 1.00 90.94 209 GLN A C 1
ATOM 1676 O O . GLN A 1 209 ? 7.773 2.850 0.579 1.00 90.94 209 GLN A O 1
ATOM 1681 N N . LEU A 1 210 ? 5.716 2.083 1.074 1.00 90.62 210 LEU A N 1
ATOM 1682 C CA . LEU A 1 210 ? 5.685 1.101 -0.013 1.00 90.62 210 LEU A CA 1
ATOM 1683 C C . LEU A 1 210 ? 5.609 1.760 -1.393 1.00 90.62 210 LEU A C 1
ATOM 1685 O O . LEU A 1 210 ? 6.296 1.322 -2.309 1.00 90.62 210 LEU A O 1
ATOM 1689 N N . LEU A 1 211 ? 4.851 2.851 -1.530 1.00 90.56 211 LEU A N 1
ATOM 1690 C CA . LEU A 1 211 ? 4.809 3.645 -2.762 1.00 90.56 211 LEU A CA 1
ATOM 1691 C C . LEU A 1 211 ? 6.172 4.262 -3.092 1.00 90.56 211 LEU A C 1
ATOM 1693 O O . LEU A 1 211 ? 6.598 4.245 -4.244 1.00 90.56 211 LEU A O 1
ATOM 1697 N N . ALA A 1 212 ? 6.883 4.781 -2.087 1.00 89.44 212 ALA A N 1
ATOM 1698 C CA . ALA A 1 212 ? 8.224 5.322 -2.288 1.00 89.44 212 ALA A CA 1
ATOM 1699 C C . ALA A 1 212 ? 9.212 4.248 -2.776 1.00 89.44 212 ALA A C 1
ATOM 1701 O O . ALA A 1 212 ? 10.048 4.533 -3.635 1.00 89.44 212 ALA A O 1
ATOM 1702 N N . LEU A 1 213 ? 9.100 3.021 -2.256 1.00 88.38 213 LEU A N 1
ATOM 1703 C CA . LEU A 1 213 ? 9.942 1.902 -2.674 1.00 88.38 213 LEU A CA 1
ATOM 1704 C C . LEU A 1 213 ? 9.616 1.444 -4.104 1.00 88.38 213 LEU A C 1
ATOM 1706 O O . LEU A 1 213 ? 10.524 1.305 -4.918 1.00 88.38 213 LEU A O 1
ATOM 1710 N N . ASP A 1 214 ? 8.332 1.314 -4.443 1.00 87.56 214 ASP A N 1
ATOM 1711 C CA . ASP A 1 214 ? 7.876 0.997 -5.804 1.00 87.56 214 ASP A CA 1
ATOM 1712 C C . ASP A 1 214 ? 8.364 2.036 -6.831 1.00 87.56 214 ASP A C 1
ATOM 1714 O O . ASP A 1 214 ? 8.903 1.689 -7.883 1.00 87.56 214 ASP A O 1
ATOM 1718 N N . HIS A 1 215 ? 8.270 3.329 -6.503 1.00 88.88 215 HIS A N 1
ATOM 1719 C CA . HIS A 1 215 ? 8.799 4.400 -7.350 1.00 88.88 215 HIS A CA 1
ATOM 1720 C C . HIS A 1 215 ? 10.317 4.297 -7.542 1.00 88.88 215 HIS A C 1
ATOM 1722 O O . HIS A 1 215 ? 10.816 4.529 -8.648 1.00 88.88 215 HIS A O 1
ATOM 1728 N N . LEU A 1 216 ? 11.057 3.954 -6.483 1.00 89.00 216 LEU A N 1
ATOM 1729 C CA . LEU A 1 216 ? 12.502 3.762 -6.556 1.00 89.00 216 LEU A CA 1
ATOM 1730 C C . LEU A 1 216 ? 12.856 2.593 -7.484 1.00 89.00 216 LEU A C 1
ATOM 1732 O O . LEU A 1 216 ? 13.707 2.759 -8.358 1.00 89.00 216 LEU A O 1
ATOM 1736 N N . HIS A 1 217 ? 12.170 1.456 -7.349 1.00 86.75 217 HIS A N 1
ATOM 1737 C CA . HIS A 1 217 ? 12.386 0.278 -8.193 1.00 86.75 217 HIS A CA 1
ATOM 1738 C C . HIS A 1 217 ? 12.052 0.561 -9.661 1.00 86.75 217 HIS A C 1
ATOM 1740 O O . HIS A 1 217 ? 12.870 0.291 -10.541 1.00 86.75 217 HIS A O 1
ATOM 1746 N N . LYS A 1 218 ? 10.914 1.209 -9.944 1.00 88.81 218 LYS A N 1
ATOM 1747 C CA . LYS A 1 218 ? 10.549 1.634 -11.308 1.00 88.81 218 LYS A CA 1
ATOM 1748 C C . LYS A 1 218 ? 11.596 2.560 -11.918 1.00 88.81 218 LYS A C 1
ATOM 1750 O O . LYS A 1 218 ? 11.992 2.380 -13.069 1.00 88.81 218 LYS A O 1
ATOM 1755 N N . ARG A 1 219 ? 12.087 3.534 -11.146 1.00 90.81 219 ARG A N 1
ATOM 1756 C CA . ARG A 1 219 ? 13.156 4.435 -11.594 1.00 90.81 219 ARG A CA 1
ATOM 1757 C C . ARG A 1 219 ? 14.444 3.670 -11.889 1.00 90.81 219 ARG A C 1
ATOM 1759 O O . ARG A 1 219 ? 15.074 3.938 -12.908 1.00 90.81 219 ARG A O 1
ATOM 1766 N N . GLN A 1 220 ? 14.832 2.734 -11.027 1.00 89.81 220 GLN A N 1
ATOM 1767 C CA . GLN A 1 220 ? 16.018 1.907 -11.231 1.00 89.81 220 GLN A CA 1
ATOM 1768 C C . GLN A 1 220 ? 15.893 1.056 -12.499 1.00 89.81 220 GLN A C 1
ATOM 1770 O O . GLN A 1 220 ? 16.798 1.092 -13.328 1.00 89.81 220 GLN A O 1
ATOM 1775 N N . ALA A 1 221 ? 14.757 0.386 -12.709 1.00 90.00 221 ALA A N 1
ATOM 1776 C CA . ALA A 1 221 ? 14.495 -0.405 -13.910 1.00 90.00 221 ALA A CA 1
ATOM 1777 C C . ALA A 1 221 ? 14.605 0.436 -15.196 1.00 90.00 221 ALA A C 1
ATOM 1779 O O . ALA A 1 221 ? 15.236 0.016 -16.167 1.00 90.00 221 ALA A O 1
ATOM 1780 N N . LEU A 1 222 ? 14.058 1.658 -15.188 1.00 94.19 222 LEU A N 1
ATOM 1781 C CA . LEU A 1 222 ? 14.178 2.589 -16.314 1.00 94.19 222 LEU A CA 1
ATOM 1782 C C . LEU A 1 222 ? 15.629 3.025 -16.562 1.00 94.19 222 LEU A C 1
ATOM 1784 O O . LEU A 1 222 ? 16.060 3.073 -17.712 1.00 94.19 222 LEU A O 1
ATOM 1788 N N . MET A 1 223 ? 16.397 3.312 -15.508 1.00 93.94 223 MET A N 1
ATOM 1789 C CA . MET A 1 223 ? 17.812 3.688 -15.637 1.00 93.94 223 MET A CA 1
ATOM 1790 C C . MET A 1 223 ? 18.659 2.528 -16.170 1.00 93.94 223 MET A C 1
ATOM 1792 O O . MET A 1 223 ? 19.476 2.736 -17.065 1.00 93.94 223 MET A O 1
ATOM 1796 N N . SER A 1 224 ? 18.433 1.307 -15.679 1.00 93.06 224 SER A N 1
ATOM 1797 C CA . SER A 1 224 ? 19.094 0.100 -16.183 1.00 93.06 224 SER A CA 1
ATOM 1798 C C . SER A 1 224 ? 18.775 -0.141 -17.657 1.00 93.06 224 SER A C 1
ATOM 1800 O O . SER A 1 224 ? 19.684 -0.400 -18.444 1.00 93.06 224 SER A O 1
ATOM 1802 N N . ARG A 1 225 ? 17.507 0.015 -18.058 1.00 94.62 225 ARG A N 1
ATOM 1803 C CA . ARG A 1 225 ? 17.096 -0.100 -19.462 1.00 94.62 225 ARG A CA 1
ATOM 1804 C C . ARG A 1 225 ? 17.759 0.958 -20.340 1.00 94.62 225 ARG A C 1
ATOM 1806 O O . ARG A 1 225 ? 18.301 0.614 -21.384 1.00 94.62 225 ARG A O 1
ATOM 1813 N N . LYS A 1 226 ? 17.772 2.217 -19.899 1.00 96.50 226 LYS A N 1
ATOM 1814 C CA . LYS A 1 226 ? 18.444 3.307 -20.616 1.00 96.50 226 LYS A CA 1
ATOM 1815 C C . LYS A 1 226 ? 19.931 3.004 -20.823 1.00 96.50 226 LYS A C 1
ATOM 1817 O O . LYS A 1 226 ? 20.438 3.152 -21.928 1.00 96.50 226 LYS A O 1
ATOM 1822 N N . MET A 1 227 ? 20.623 2.554 -19.776 1.00 96.44 227 MET A N 1
ATOM 1823 C CA . MET A 1 227 ? 22.043 2.206 -19.854 1.00 96.44 227 MET A CA 1
ATOM 1824 C C . MET A 1 227 ? 22.294 1.050 -20.833 1.00 96.44 227 MET A C 1
ATOM 1826 O O . MET A 1 227 ? 23.255 1.098 -21.599 1.00 96.44 227 MET A O 1
ATOM 1830 N N . LEU A 1 228 ? 21.423 0.037 -20.847 1.00 96.56 228 LEU A N 1
ATOM 1831 C CA . LEU A 1 228 ? 21.500 -1.059 -21.813 1.00 96.56 228 LEU A CA 1
ATOM 1832 C C . LEU A 1 228 ? 21.316 -0.555 -23.251 1.00 96.56 228 LEU A C 1
ATOM 1834 O O . LEU A 1 228 ? 22.117 -0.889 -24.119 1.00 96.56 228 LEU A O 1
ATOM 1838 N N . GLU A 1 229 ? 20.309 0.286 -23.493 1.00 95.62 229 GLU A N 1
ATOM 1839 C CA . GLU A 1 229 ? 20.048 0.878 -24.811 1.00 95.62 229 GLU A CA 1
ATOM 1840 C C . GLU A 1 229 ? 21.227 1.746 -25.289 1.00 95.62 229 GLU A C 1
ATOM 1842 O O . GLU A 1 229 ? 21.623 1.653 -26.450 1.00 95.62 229 GLU A O 1
ATOM 1847 N N . GLU A 1 230 ? 21.864 2.518 -24.400 1.00 96.62 230 GLU A N 1
ATOM 1848 C CA . GLU A 1 230 ? 23.077 3.287 -24.719 1.00 96.62 230 GLU A CA 1
ATOM 1849 C C . GLU A 1 230 ? 24.265 2.388 -25.099 1.00 96.62 230 GLU A C 1
ATOM 1851 O O . GLU A 1 230 ? 25.018 2.712 -26.023 1.00 96.62 230 GLU A O 1
ATOM 1856 N N . VAL A 1 231 ? 24.449 1.257 -24.408 1.00 96.88 231 VAL A N 1
ATOM 1857 C CA . VAL A 1 231 ? 25.491 0.273 -24.744 1.00 96.88 231 VAL A CA 1
ATOM 1858 C C . VAL A 1 231 ? 25.211 -0.361 -26.106 1.00 96.88 231 VAL A C 1
ATOM 1860 O O . VAL A 1 231 ? 26.112 -0.409 -26.946 1.00 96.88 231 VAL A O 1
ATOM 1863 N N . CYS A 1 232 ? 23.970 -0.787 -26.358 1.00 95.75 232 CYS A N 1
ATOM 1864 C CA . CYS A 1 232 ? 23.561 -1.344 -27.647 1.00 95.75 232 CYS A CA 1
ATOM 1865 C C . CYS A 1 232 ? 23.759 -0.338 -28.789 1.00 95.75 232 CYS A C 1
ATOM 1867 O O . CYS A 1 232 ? 24.313 -0.693 -29.829 1.00 95.75 232 CYS A O 1
ATOM 1869 N N . TYR A 1 233 ? 23.373 0.926 -28.586 1.00 96.62 233 TYR A N 1
ATOM 1870 C CA . TYR A 1 233 ? 23.570 1.989 -29.571 1.00 96.62 233 TYR A CA 1
ATOM 1871 C C . TYR A 1 233 ? 25.052 2.186 -29.908 1.00 96.62 233 TYR A C 1
ATOM 1873 O O . TYR A 1 233 ? 25.415 2.225 -31.081 1.00 96.62 233 TYR A O 1
ATOM 1881 N N . LYS A 1 234 ? 25.929 2.253 -28.896 1.00 96.56 234 LYS A N 1
ATOM 1882 C CA . LYS A 1 234 ? 27.380 2.397 -29.109 1.00 96.56 234 LYS A CA 1
ATOM 1883 C C . LYS A 1 234 ? 27.966 1.226 -29.893 1.00 96.56 234 LYS A C 1
ATOM 1885 O O . LYS A 1 234 ? 28.771 1.451 -30.791 1.00 96.56 234 LYS A O 1
ATOM 1890 N N . GLN A 1 235 ? 27.568 -0.004 -29.574 1.00 96.25 235 GLN A N 1
ATOM 1891 C CA . GLN A 1 235 ? 28.023 -1.190 -30.306 1.00 96.25 235 GLN A CA 1
ATOM 1892 C C . GLN A 1 235 ? 27.584 -1.145 -31.771 1.00 96.25 235 GLN A C 1
ATOM 1894 O O . GLN A 1 235 ? 28.407 -1.346 -32.662 1.00 96.25 235 GLN A O 1
ATOM 1899 N N . LEU A 1 236 ? 26.314 -0.822 -32.020 1.00 96.75 236 LEU A N 1
ATOM 1900 C CA . LEU A 1 236 ? 25.771 -0.729 -33.371 1.00 96.75 236 LEU A CA 1
ATOM 1901 C C . LEU A 1 236 ? 26.442 0.388 -34.179 1.00 96.75 236 LEU A C 1
ATOM 1903 O O . LEU A 1 236 ? 26.774 0.185 -35.344 1.00 96.75 236 LEU A O 1
ATOM 1907 N N . PHE A 1 237 ? 26.700 1.537 -33.552 1.00 96.81 237 PHE A N 1
ATOM 1908 C CA . PHE A 1 237 ? 27.423 2.643 -34.174 1.00 96.81 237 PHE A CA 1
ATOM 1909 C C . PHE A 1 237 ? 28.858 2.254 -34.554 1.00 96.81 237 PHE A C 1
ATOM 1911 O O . PHE A 1 237 ? 29.266 2.474 -35.689 1.00 96.81 237 PHE A O 1
ATOM 1918 N N . MET A 1 238 ? 29.609 1.633 -33.638 1.00 96.56 238 MET A N 1
ATOM 1919 C CA . MET A 1 238 ? 30.983 1.178 -33.895 1.00 96.56 238 MET A CA 1
ATOM 1920 C C . MET A 1 238 ? 31.052 0.163 -35.043 1.00 96.56 238 MET A C 1
ATOM 1922 O O . MET A 1 238 ? 31.959 0.225 -35.874 1.00 96.56 238 MET A O 1
ATOM 1926 N N . GLU A 1 239 ? 30.093 -0.763 -35.103 1.00 96.69 239 GLU A N 1
ATOM 1927 C CA . GLU A 1 239 ? 30.011 -1.760 -36.173 1.00 96.69 239 GLU A CA 1
ATOM 1928 C C . GLU A 1 239 ? 29.700 -1.104 -37.526 1.00 96.69 239 GLU A C 1
ATOM 1930 O O . GLU A 1 239 ? 30.398 -1.352 -38.509 1.00 96.69 239 GLU A O 1
ATOM 1935 N N . GLN A 1 240 ? 28.721 -0.196 -37.568 1.00 95.69 240 GLN A N 1
ATOM 1936 C CA . GLN A 1 240 ? 28.394 0.586 -38.766 1.00 95.69 240 GLN A CA 1
ATOM 1937 C C . GLN A 1 240 ? 29.586 1.423 -39.250 1.00 95.69 240 GLN A C 1
ATOM 1939 O O . GLN A 1 240 ? 29.904 1.435 -40.438 1.00 95.69 240 GLN A O 1
ATOM 1944 N N . GLU A 1 241 ? 30.296 2.085 -38.338 1.00 97.00 241 GLU A N 1
ATOM 1945 C CA . GLU A 1 241 ? 31.470 2.894 -38.669 1.00 97.00 241 GLU A CA 1
ATOM 1946 C C . GLU A 1 241 ? 32.612 2.033 -39.238 1.00 97.00 241 GLU A C 1
ATOM 1948 O O . GLU A 1 241 ? 33.284 2.421 -40.196 1.00 97.00 241 GLU A O 1
ATOM 1953 N N . LYS A 1 242 ? 32.822 0.832 -38.683 1.00 96.94 242 LYS A N 1
ATOM 1954 C CA . LYS A 1 242 ? 33.795 -0.141 -39.198 1.00 96.94 242 LYS A CA 1
ATOM 1955 C C . LYS A 1 242 ? 33.429 -0.614 -40.606 1.00 96.94 242 LYS A C 1
ATOM 1957 O O . LYS A 1 242 ? 34.305 -0.642 -41.470 1.00 96.94 242 LYS A O 1
ATOM 1962 N N . GLN A 1 243 ? 32.161 -0.951 -40.842 1.00 96.56 243 GLN A N 1
ATOM 1963 C CA . GLN A 1 243 ? 31.666 -1.362 -42.159 1.00 96.56 243 GLN A CA 1
ATOM 1964 C C . GLN A 1 243 ? 31.822 -0.240 -43.189 1.00 96.56 243 GLN A C 1
ATOM 1966 O O . GLN A 1 243 ? 32.312 -0.482 -44.291 1.00 96.56 243 GLN A O 1
ATOM 1971 N N . HIS A 1 244 ? 31.488 0.998 -42.815 1.00 96.06 244 HIS A N 1
ATOM 1972 C CA . HIS A 1 244 ? 31.660 2.158 -43.683 1.00 96.06 244 HIS A CA 1
ATOM 1973 C C . HIS A 1 244 ? 33.132 2.395 -44.042 1.00 96.06 244 HIS A C 1
ATOM 1975 O O . HIS A 1 244 ? 33.450 2.571 -45.216 1.00 96.06 244 HIS A O 1
ATOM 1981 N N . ARG A 1 245 ? 34.046 2.335 -43.062 1.00 97.25 245 ARG A N 1
ATOM 1982 C CA . ARG A 1 245 ? 35.491 2.4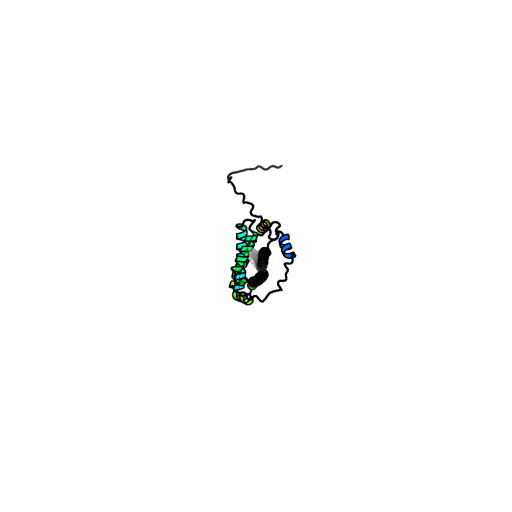47 -43.323 1.00 97.25 245 ARG A CA 1
ATOM 1983 C C . ARG A 1 245 ? 35.985 1.369 -44.285 1.00 97.25 245 ARG A C 1
ATOM 1985 O O . ARG A 1 245 ? 36.681 1.699 -45.236 1.00 97.25 245 ARG A O 1
ATOM 1992 N N . ALA A 1 246 ? 35.602 0.109 -44.073 1.00 96.75 246 ALA A N 1
ATOM 1993 C CA . ALA A 1 246 ? 35.996 -0.987 -44.958 1.00 96.75 246 ALA A CA 1
ATOM 1994 C C . ALA A 1 246 ? 35.491 -0.784 -46.397 1.00 96.75 246 ALA A C 1
ATOM 1996 O O . ALA A 1 246 ? 36.243 -0.995 -47.342 1.00 96.75 246 ALA A O 1
ATOM 1997 N N . LEU A 1 247 ? 34.248 -0.318 -46.559 1.00 96.62 247 LEU A N 1
ATOM 1998 C CA . LEU A 1 247 ? 33.676 -0.009 -47.869 1.00 96.62 247 LEU A CA 1
ATOM 1999 C C . LEU A 1 247 ? 34.415 1.141 -48.568 1.00 96.62 247 LEU A C 1
ATOM 2001 O O . LEU A 1 247 ? 34.670 1.065 -49.764 1.00 96.62 247 LEU A O 1
ATOM 2005 N N . VAL A 1 248 ? 34.761 2.205 -47.839 1.00 97.31 248 VAL A N 1
ATOM 2006 C CA . VAL A 1 248 ? 35.506 3.342 -48.402 1.00 97.31 248 VAL A CA 1
ATOM 2007 C C . VAL A 1 248 ? 36.889 2.908 -48.886 1.00 97.31 248 VAL A C 1
ATOM 2009 O O . VAL A 1 248 ? 37.301 3.321 -49.967 1.00 97.31 248 VAL A O 1
ATOM 2012 N N . GLU A 1 249 ? 37.592 2.067 -48.127 1.00 97.06 249 GLU A N 1
ATOM 2013 C CA . GLU A 1 249 ? 38.897 1.541 -48.546 1.00 97.06 249 GLU A CA 1
ATOM 2014 C C . GLU A 1 249 ? 38.783 0.583 -49.746 1.00 97.06 249 GLU A C 1
ATOM 2016 O O . GLU A 1 249 ? 39.592 0.678 -50.663 1.00 97.06 249 GLU A O 1
ATOM 2021 N N . ASP A 1 250 ? 37.745 -0.261 -49.813 1.00 97.50 250 ASP A N 1
ATOM 2022 C CA . ASP A 1 250 ? 37.460 -1.097 -50.996 1.00 97.50 250 ASP A CA 1
ATOM 2023 C C . ASP A 1 250 ? 37.184 -0.250 -52.250 1.00 97.50 250 ASP A C 1
ATOM 2025 O O . ASP A 1 250 ? 37.716 -0.528 -53.324 1.00 97.50 250 ASP A O 1
ATOM 2029 N N . ILE A 1 251 ? 36.401 0.827 -52.116 1.00 96.31 251 ILE A N 1
ATOM 2030 C CA . ILE A 1 251 ? 36.138 1.758 -53.221 1.00 96.31 251 ILE A CA 1
ATOM 2031 C C . ILE A 1 251 ? 37.435 2.426 -53.687 1.00 96.31 251 ILE A C 1
ATOM 2033 O O . ILE A 1 251 ? 37.662 2.515 -54.891 1.00 96.31 251 ILE A O 1
ATOM 2037 N N . LYS A 1 252 ? 38.293 2.883 -52.766 1.00 96.56 252 LYS A N 1
ATOM 2038 C CA . LYS A 1 252 ? 39.587 3.487 -53.124 1.00 96.56 252 LYS A CA 1
ATOM 2039 C C . LYS A 1 252 ? 40.484 2.504 -53.867 1.00 96.56 252 LYS A C 1
ATOM 2041 O O . LYS A 1 252 ? 40.995 2.862 -54.921 1.00 96.56 252 LYS A O 1
ATOM 2046 N N . ALA A 1 253 ? 40.612 1.275 -53.366 1.00 96.38 253 ALA A N 1
ATOM 2047 C CA . ALA A 1 253 ? 41.415 0.241 -54.011 1.00 96.38 253 ALA A CA 1
ATOM 2048 C C . ALA A 1 253 ? 40.938 -0.033 -55.448 1.00 96.38 253 ALA A C 1
ATOM 2050 O O . ALA A 1 253 ? 41.752 -0.108 -56.362 1.00 96.38 253 ALA A O 1
ATOM 2051 N N . LYS A 1 254 ? 39.618 -0.091 -55.669 1.00 96.19 254 LYS A N 1
ATOM 2052 C CA . LYS A 1 254 ? 39.033 -0.254 -57.011 1.00 96.19 254 LYS A CA 1
ATOM 2053 C C . LYS A 1 254 ? 39.266 0.946 -57.926 1.00 96.19 254 LYS A C 1
ATOM 2055 O O . LYS A 1 254 ? 39.432 0.763 -59.126 1.00 96.19 254 LYS A O 1
ATOM 2060 N N . ILE A 1 255 ? 39.252 2.168 -57.390 1.00 95.88 255 ILE A N 1
ATOM 2061 C CA . ILE A 1 255 ? 39.592 3.368 -58.171 1.00 95.88 255 ILE A CA 1
ATOM 2062 C C . ILE A 1 255 ? 41.061 3.308 -58.605 1.00 95.88 255 ILE A C 1
ATOM 2064 O O . ILE A 1 255 ? 41.346 3.533 -59.775 1.00 95.88 255 ILE A O 1
ATOM 2068 N N . GLU A 1 256 ? 41.974 2.960 -57.697 1.00 95.75 256 GLU A N 1
ATOM 2069 C CA . GLU A 1 256 ? 43.406 2.832 -58.002 1.00 95.75 256 GLU A CA 1
ATOM 2070 C C . GLU A 1 256 ? 43.686 1.724 -59.031 1.00 95.75 256 GLU A C 1
ATOM 2072 O O . GLU A 1 256 ? 44.488 1.924 -59.943 1.00 95.75 256 GLU A O 1
ATOM 2077 N N . GLU A 1 257 ? 42.997 0.584 -58.925 1.00 95.94 257 GLU A N 1
ATOM 2078 C CA . GLU A 1 257 ? 43.056 -0.506 -59.907 1.00 95.94 257 GLU A CA 1
ATOM 2079 C C . GLU A 1 257 ? 42.606 -0.031 -61.296 1.00 95.94 257 GLU A C 1
ATOM 2081 O O . GLU A 1 257 ? 43.346 -0.181 -62.268 1.00 95.94 257 GLU A O 1
ATOM 2086 N N . LEU A 1 258 ? 41.443 0.627 -61.381 1.00 95.31 258 LEU A N 1
ATOM 2087 C CA . LEU A 1 258 ? 40.924 1.183 -62.634 1.00 95.31 258 LEU A CA 1
ATOM 2088 C C . LEU A 1 258 ? 41.862 2.236 -63.243 1.00 95.31 258 LEU A C 1
ATOM 2090 O O . LEU A 1 258 ? 42.050 2.265 -64.459 1.00 95.31 258 LEU A O 1
ATOM 2094 N N . ASP A 1 259 ? 42.460 3.104 -62.425 1.00 94.62 259 ASP A N 1
ATOM 2095 C CA . ASP A 1 259 ? 43.424 4.103 -62.897 1.00 94.62 259 ASP A CA 1
ATOM 2096 C C . ASP A 1 259 ? 44.691 3.442 -63.471 1.00 94.62 259 ASP A C 1
ATOM 2098 O O . ASP A 1 259 ? 45.215 3.902 -64.493 1.00 94.62 259 ASP A O 1
ATOM 2102 N N . GLY A 1 260 ? 45.146 2.341 -62.860 1.00 91.62 260 GLY A N 1
ATOM 2103 C CA . GLY A 1 260 ? 46.226 1.497 -63.375 1.00 91.62 260 GLY A CA 1
ATOM 2104 C C . GLY A 1 260 ? 45.884 0.876 -64.730 1.00 91.62 260 GLY A C 1
ATOM 2105 O O . GLY A 1 260 ? 46.627 1.058 -65.694 1.00 91.62 260 GLY A O 1
ATOM 2106 N N . GLU A 1 261 ? 44.714 0.244 -64.851 1.00 92.44 261 GLU A N 1
ATOM 2107 C CA . GLU A 1 261 ? 44.240 -0.338 -66.117 1.00 92.44 261 GLU A CA 1
ATOM 2108 C C . GLU A 1 261 ? 44.146 0.709 -67.242 1.00 92.44 261 GLU A C 1
ATOM 2110 O O . GLU A 1 261 ? 44.531 0.458 -68.388 1.00 92.44 261 GLU A O 1
ATOM 2115 N N . ILE A 1 262 ? 43.665 1.919 -66.928 1.00 89.75 262 ILE A N 1
ATOM 2116 C CA . ILE A 1 262 ? 43.587 3.031 -67.887 1.00 89.75 262 ILE A CA 1
ATOM 2117 C C . ILE A 1 262 ? 44.985 3.483 -68.329 1.00 89.75 262 ILE A C 1
ATOM 2119 O O . ILE A 1 262 ? 45.163 3.878 -69.489 1.00 89.75 262 ILE A O 1
ATOM 2123 N N . PHE A 1 263 ? 45.963 3.488 -67.422 1.00 89.25 263 PHE A N 1
ATOM 2124 C CA . PHE A 1 263 ? 47.344 3.836 -67.743 1.00 89.25 263 PHE A CA 1
ATOM 2125 C C . PHE A 1 263 ? 47.967 2.807 -68.695 1.00 89.25 263 PHE A C 1
ATOM 2127 O O . PHE A 1 263 ? 48.456 3.196 -69.760 1.00 89.25 263 PHE A O 1
ATOM 2134 N N . ASP A 1 264 ? 47.851 1.520 -68.374 1.00 88.81 264 ASP A N 1
ATOM 2135 C CA . ASP A 1 264 ? 48.392 0.425 -69.184 1.00 88.81 264 ASP A CA 1
ATOM 2136 C C . ASP A 1 264 ? 47.766 0.410 -70.587 1.00 88.81 264 ASP A C 1
ATOM 2138 O O . ASP A 1 264 ? 48.473 0.387 -71.599 1.00 88.81 264 ASP A O 1
ATOM 2142 N N . ALA A 1 265 ? 46.440 0.560 -70.683 1.00 86.00 265 ALA A N 1
ATOM 2143 C CA . ALA A 1 265 ? 45.741 0.638 -71.967 1.00 86.00 265 ALA A CA 1
ATOM 2144 C C . ALA A 1 265 ? 46.202 1.835 -72.825 1.00 86.00 265 ALA A C 1
ATOM 2146 O O . ALA A 1 265 ? 46.273 1.750 -74.058 1.00 86.00 265 ALA A O 1
ATOM 2147 N N . LYS A 1 266 ? 46.538 2.974 -72.199 1.00 85.62 266 LYS A N 1
ATOM 2148 C CA . LYS A 1 266 ? 47.117 4.129 -72.906 1.00 85.62 266 LYS A CA 1
ATOM 2149 C C . LYS A 1 266 ? 48.530 3.832 -73.403 1.00 85.62 266 LYS A C 1
ATOM 2151 O O . LYS A 1 266 ? 48.853 4.238 -74.523 1.00 85.62 266 LYS A O 1
ATOM 2156 N N . GLU A 1 267 ? 49.359 3.157 -72.612 1.00 84.88 267 GLU A N 1
ATOM 2157 C CA . GLU A 1 267 ? 50.721 2.782 -73.001 1.00 84.88 267 GLU A CA 1
ATOM 2158 C C . GLU A 1 267 ? 50.719 1.772 -74.159 1.00 84.88 267 GLU A C 1
ATOM 2160 O O . GLU A 1 267 ? 51.429 1.961 -75.157 1.00 84.88 267 GLU A O 1
ATOM 2165 N N . GLU A 1 268 ? 49.846 0.764 -74.105 1.00 81.50 268 GLU A N 1
ATOM 2166 C CA . GLU A 1 268 ? 49.620 -0.171 -75.209 1.00 81.50 268 GLU A CA 1
ATOM 2167 C C . GLU A 1 268 ? 49.153 0.557 -76.474 1.00 81.50 268 GLU A C 1
ATOM 2169 O O . GLU A 1 268 ? 49.691 0.334 -77.564 1.00 81.50 268 GLU A O 1
ATOM 2174 N N . GLY A 1 269 ? 48.206 1.492 -76.341 1.00 81.88 269 GLY A N 1
ATOM 2175 C CA . GLY A 1 269 ? 47.731 2.322 -77.446 1.00 81.88 269 GLY A CA 1
ATOM 2176 C C . GLY A 1 269 ? 48.844 3.158 -78.090 1.00 81.88 269 GLY A C 1
ATOM 2177 O O . GLY A 1 269 ? 48.955 3.208 -79.320 1.00 81.88 269 GLY A O 1
ATOM 2178 N N . GLN A 1 270 ? 49.711 3.784 -77.289 1.00 81.38 270 GLN A N 1
ATOM 2179 C CA . GLN A 1 270 ? 50.872 4.535 -77.788 1.00 81.38 270 GLN A CA 1
ATOM 2180 C C . GLN A 1 270 ? 51.883 3.623 -78.489 1.00 81.38 270 GLN A C 1
ATOM 2182 O O . GLN A 1 270 ? 52.384 3.948 -79.573 1.00 81.38 270 GLN A O 1
ATOM 2187 N N . THR A 1 271 ? 52.147 2.458 -77.905 1.00 81.06 271 THR A N 1
ATOM 2188 C CA . THR A 1 271 ? 53.038 1.441 -78.465 1.00 81.06 271 THR A CA 1
ATOM 2189 C C . THR A 1 271 ? 52.516 0.948 -79.816 1.00 81.06 271 THR A C 1
ATOM 2191 O O . THR A 1 271 ? 53.250 0.951 -80.811 1.00 81.06 271 THR A O 1
ATOM 2194 N N . 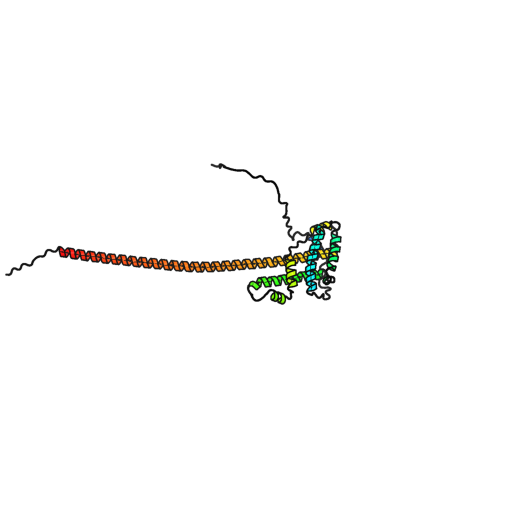HIS A 1 272 ? 51.224 0.629 -79.901 1.00 82.81 272 HIS A N 1
ATOM 2195 C CA . HIS A 1 272 ? 50.556 0.235 -81.137 1.00 82.81 272 HIS A CA 1
ATOM 2196 C C . HIS A 1 272 ? 50.634 1.333 -82.209 1.00 82.81 272 HIS A C 1
ATOM 2198 O O . HIS A 1 272 ? 51.009 1.064 -83.354 1.00 82.81 272 HIS A O 1
ATOM 2204 N N . GLN A 1 273 ? 50.375 2.596 -81.849 1.00 81.75 273 GLN A N 1
ATOM 2205 C CA . GLN A 1 273 ? 50.533 3.727 -82.773 1.00 81.75 273 GLN A CA 1
ATOM 2206 C C . GLN A 1 273 ? 51.972 3.860 -83.291 1.00 81.75 273 GLN A C 1
ATOM 2208 O O . GLN A 1 273 ? 52.185 4.157 -84.473 1.00 81.75 273 GLN A O 1
ATOM 2213 N N . CYS A 1 274 ? 52.970 3.623 -82.437 1.00 81.12 274 CYS A N 1
ATOM 2214 C CA . CYS A 1 274 ? 54.377 3.653 -82.821 1.00 81.12 274 CYS A CA 1
ATOM 2215 C C . CYS A 1 274 ? 54.708 2.545 -83.837 1.00 81.12 274 CYS A C 1
ATOM 2217 O O . CYS A 1 274 ? 55.340 2.819 -84.865 1.00 81.12 274 CYS A O 1
ATOM 2219 N N . TYR A 1 275 ? 54.214 1.323 -83.608 1.00 82.06 275 TYR A N 1
ATOM 2220 C CA . TYR A 1 275 ? 54.332 0.217 -84.561 1.00 82.06 275 TYR A CA 1
ATOM 2221 C C . TYR A 1 275 ? 53.663 0.536 -85.900 1.00 82.06 275 TYR A C 1
ATOM 2223 O O . TYR A 1 275 ? 54.305 0.418 -86.945 1.00 82.06 275 TYR A O 1
ATOM 2231 N N . MET A 1 276 ? 52.426 1.036 -85.888 1.00 82.50 276 MET A N 1
ATOM 2232 C CA . MET A 1 276 ? 51.708 1.406 -87.112 1.00 82.50 276 MET A CA 1
ATOM 2233 C C . MET A 1 276 ? 52.435 2.506 -87.894 1.00 82.50 276 MET A C 1
ATOM 2235 O O . MET A 1 276 ? 52.532 2.441 -89.120 1.00 82.50 276 MET A O 1
ATOM 2239 N N . ARG A 1 277 ? 53.037 3.485 -87.205 1.00 81.56 277 ARG A N 1
ATOM 2240 C CA . ARG A 1 277 ? 53.865 4.520 -87.842 1.00 81.56 277 ARG A CA 1
ATOM 2241 C C . ARG A 1 277 ? 55.128 3.929 -88.487 1.00 81.56 277 ARG A C 1
ATOM 2243 O O . ARG A 1 277 ? 55.496 4.373 -89.575 1.00 81.56 277 ARG A O 1
ATOM 2250 N N . LYS A 1 278 ? 55.786 2.942 -87.862 1.00 79.56 278 LYS A N 1
ATOM 2251 C CA . LYS A 1 278 ? 56.943 2.229 -88.446 1.00 79.56 278 LYS A CA 1
ATOM 2252 C C . LYS A 1 278 ? 56.550 1.413 -89.680 1.00 79.56 278 LYS A C 1
ATOM 2254 O O . LYS A 1 278 ? 57.214 1.535 -90.705 1.00 79.56 278 LYS A O 1
ATOM 2259 N N . ILE A 1 279 ? 55.454 0.654 -89.615 1.00 78.94 279 ILE A N 1
ATOM 2260 C CA . ILE A 1 279 ? 54.938 -0.130 -90.751 1.00 78.94 279 ILE A CA 1
ATOM 2261 C C . ILE A 1 279 ? 54.600 0.788 -91.928 1.00 78.94 279 ILE A C 1
ATOM 2263 O O . ILE A 1 279 ? 55.019 0.528 -93.054 1.00 78.94 279 ILE A O 1
ATOM 2267 N N . ARG A 1 280 ? 53.922 1.914 -91.666 1.00 73.38 280 ARG A N 1
ATOM 2268 C CA . ARG A 1 280 ? 53.602 2.908 -92.698 1.00 73.38 280 ARG A CA 1
ATOM 2269 C C . ARG A 1 280 ? 54.868 3.430 -93.381 1.00 73.38 280 ARG A C 1
ATOM 2271 O O . ARG A 1 280 ? 54.909 3.502 -94.598 1.00 73.38 280 ARG A O 1
ATOM 2278 N N . LYS A 1 281 ? 55.930 3.736 -92.626 1.00 73.69 281 LYS A N 1
ATOM 2279 C CA . LYS A 1 281 ? 57.217 4.163 -93.207 1.00 73.69 281 LYS A CA 1
ATOM 2280 C C . LYS A 1 281 ? 57.849 3.093 -94.106 1.00 73.69 281 LYS A C 1
ATOM 2282 O O . LYS A 1 281 ? 58.386 3.453 -95.143 1.00 73.69 281 LYS A O 1
ATOM 2287 N N . LEU A 1 282 ? 57.750 1.814 -93.737 1.00 69.88 282 LEU A N 1
ATOM 2288 C CA . LEU A 1 282 ? 58.295 0.694 -94.518 1.00 69.88 282 LEU A CA 1
ATOM 2289 C C . LEU A 1 282 ? 57.517 0.433 -95.819 1.00 69.88 282 LEU A C 1
ATOM 2291 O O . LEU A 1 282 ? 58.117 0.075 -96.828 1.00 69.88 282 LEU A O 1
ATOM 2295 N N . GLN A 1 283 ? 56.199 0.653 -95.825 1.00 63.75 283 GLN A N 1
ATOM 2296 C CA . GLN A 1 283 ? 55.367 0.518 -97.030 1.00 63.75 283 GLN A CA 1
ATOM 2297 C C . GLN A 1 283 ? 55.567 1.656 -98.048 1.00 63.75 283 GLN A C 1
ATOM 2299 O O . GLN A 1 283 ? 55.268 1.471 -99.223 1.00 63.75 283 GLN A O 1
ATOM 2304 N N . PHE A 1 284 ? 56.087 2.814 -97.621 1.00 59.09 284 PHE A N 1
ATOM 2305 C CA . PHE A 1 284 ? 56.354 3.971 -98.489 1.00 59.09 284 PHE A CA 1
ATOM 2306 C C . PHE A 1 284 ? 57.845 4.185 -98.809 1.00 59.09 284 PHE A C 1
ATOM 2308 O O . PHE A 1 284 ? 58.205 5.205 -99.397 1.00 59.09 284 PHE A O 1
ATOM 2315 N N . THR A 1 285 ? 58.725 3.240 -98.464 1.00 52.78 285 THR A N 1
ATOM 2316 C CA . THR A 1 285 ? 60.119 3.251 -98.936 1.00 52.78 285 THR A CA 1
ATOM 2317 C C . THR A 1 285 ? 60.196 2.711 -100.369 1.00 52.78 285 THR A C 1
ATOM 2319 O O . THR A 1 285 ? 59.822 1.559 -100.589 1.00 52.78 285 THR A O 1
ATOM 2322 N N . PRO A 1 286 ? 60.679 3.490 -101.357 1.00 48.88 286 PRO A N 1
ATOM 2323 C CA . PRO A 1 286 ? 60.794 3.010 -102.727 1.00 48.88 286 PRO A CA 1
ATOM 2324 C C . PRO A 1 286 ? 61.882 1.936 -102.814 1.00 48.88 286 PRO A C 1
ATOM 2326 O O . PRO A 1 286 ? 62.986 2.098 -102.291 1.00 48.88 286 PRO A O 1
ATOM 2329 N N . THR A 1 287 ? 61.569 0.832 -103.487 1.00 45.78 287 THR A N 1
ATOM 2330 C CA . THR A 1 287 ? 62.519 -0.237 -103.796 1.00 45.78 287 THR A CA 1
ATOM 2331 C C . THR A 1 287 ? 63.544 0.297 -104.799 1.00 45.78 287 THR A C 1
ATOM 2333 O O . THR A 1 287 ? 63.288 0.332 -105.999 1.00 45.78 287 THR A O 1
ATOM 2336 N N . SER A 1 288 ? 64.701 0.756 -104.319 1.00 43.09 288 SER A N 1
ATOM 2337 C CA . SER A 1 288 ? 65.845 1.025 -105.193 1.00 43.09 288 SER A CA 1
ATOM 2338 C C . SER A 1 288 ? 66.468 -0.312 -105.581 1.00 43.09 288 SER A C 1
ATOM 2340 O O . SER A 1 288 ? 67.122 -0.976 -104.776 1.00 43.09 288 SER A O 1
ATOM 2342 N N . VAL A 1 289 ? 66.172 -0.735 -106.806 1.00 41.88 289 VAL A N 1
ATOM 2343 C CA . VAL A 1 289 ? 66.728 -1.921 -107.452 1.00 41.88 289 VAL A CA 1
ATOM 2344 C C . VAL A 1 289 ? 68.226 -1.708 -107.658 1.00 41.88 289 VAL A C 1
ATOM 2346 O O . VAL A 1 289 ? 68.651 -0.753 -108.306 1.00 41.88 289 VAL A O 1
ATOM 2349 N N . ALA A 1 290 ? 69.024 -2.626 -107.114 1.00 46.47 290 ALA A N 1
ATOM 2350 C CA . ALA A 1 290 ? 70.436 -2.755 -107.422 1.00 46.47 290 ALA A CA 1
ATOM 2351 C C . ALA A 1 290 ? 70.627 -2.937 -108.936 1.00 46.47 290 ALA A C 1
ATOM 2353 O O . ALA A 1 290 ? 70.067 -3.855 -109.529 1.00 46.47 290 ALA A O 1
ATOM 2354 N N . SER A 1 291 ? 71.438 -2.081 -109.553 1.00 41.19 291 SER A N 1
ATOM 2355 C CA . SER A 1 291 ? 72.013 -2.335 -110.872 1.00 41.19 291 SER A CA 1
ATOM 2356 C C . SER A 1 291 ? 73.528 -2.291 -110.746 1.00 41.19 291 SER A C 1
ATOM 2358 O O . SER A 1 291 ? 74.137 -1.253 -110.509 1.00 41.19 291 SER A O 1
ATOM 2360 N N . THR A 1 292 ? 74.097 -3.482 -110.852 1.00 43.34 292 THR A N 1
ATOM 2361 C CA . THR A 1 292 ? 75.484 -3.788 -111.183 1.00 43.34 292 THR A CA 1
ATOM 2362 C C . THR A 1 292 ? 75.975 -2.999 -112.397 1.00 43.34 292 THR A C 1
ATOM 2364 O O . THR A 1 292 ? 75.307 -3.014 -113.429 1.00 43.34 292 THR A O 1
ATOM 2367 N N . SER A 1 293 ? 77.191 -2.458 -112.343 1.00 35.75 293 SER A N 1
ATOM 2368 C CA . SER A 1 293 ? 78.046 -2.377 -113.533 1.00 35.75 293 SER A CA 1
ATOM 2369 C C . SER A 1 293 ? 79.518 -2.300 -113.142 1.00 35.75 293 SER A C 1
ATOM 2371 O O . SER A 1 293 ? 79.964 -1.348 -112.505 1.00 35.75 293 SER A O 1
ATOM 2373 N N . SER A 1 294 ? 80.233 -3.343 -113.538 1.00 39.50 294 SER A N 1
ATOM 2374 C CA . SER A 1 294 ? 81.670 -3.553 -113.449 1.00 39.50 294 SER A CA 1
ATOM 2375 C C . SER A 1 294 ? 82.461 -2.582 -114.330 1.00 39.50 294 SER A C 1
ATOM 2377 O O . SER A 1 294 ? 82.076 -2.352 -115.478 1.00 39.50 294 SER A O 1
ATOM 2379 N N . SER A 1 295 ? 83.610 -2.119 -113.838 1.00 36.03 295 SER A N 1
ATOM 2380 C CA . SER A 1 295 ? 84.936 -2.182 -114.485 1.00 36.03 295 SER A CA 1
ATOM 2381 C C . SER A 1 295 ? 86.001 -1.782 -113.472 1.00 36.03 295 SER A C 1
ATOM 2383 O O . SER A 1 295 ? 85.750 -0.806 -112.732 1.00 36.03 295 SER A O 1
#

Radius of gyration: 46.58 Å; chains: 1; bounding box: 113×68×148 Å

Organism: NCBI:txid200324

pLDDT: mean 76.95, std 21.31, range [27.28, 97.5]

Secondary structure (DSSP, 8-state):
---PPP----------------------TT-S-HHHHHHHHHTT----TTS--------HHHHHHHHHHHHHHHHHHHHHHHHS-GGGHHHHHHHHHHHHHHH-GGGTTS-HHHHHHHHHHHHHHHHHHHHHHHHGGG-TT--HHHHHHHTT--HHHHHHHHHHHHS------HHHHHHHTTSPPPHHHHHHHHHHHHHHHHHHHHHHHHHHHHHHHHHHHHHHHHHHHHHHHHHHHHHHHHHHHHHHHHHHHHHHHHHHHHHHHHHHHHHHHHHHHHHHHHHTS----------

Sequence (295 aa):
MDTPLANAHDEAASITKIQPASANQHLDPLLFPLNLVEEMVQSGWEERAEQRCGLFGWNNDCIVDLIRFGGRLYDTHLELIVHTDASSLESACSERSELLLREYTCLYYVQRNGMLTEYTQLIKAWVIIQKDFQTAEHNIQDNVTTCLARRGMDSTIFFLFKNAVDDHRVIHLFPLVTALGTTRPSKRLAKGIFFLVEATRAKYNARKQLLALDHLHKRQALMSRKMLEEVCYKQLFMEQEKQHRALVEDIKAKIEELDGEIFDAKEEGQTHQCYMRKIRKLQFTPTSVASTSSS